Protein AF-S9VCP0-F1 (afdb_monomer_lite)

Secondary structure (DSSP, 8-state):
--------------HHHHHHHHHHHHHHTS-S-EEEEE-HHHHHHHHHH--HHHHHHTTEEEEEETT---PPPEEEEEEEEEE---HHHHHHHHHHHHHT-EEEEEEEESSPPPHHHHHHHHHH-SS--EEEEEE----SEEEETTEEE--S----TTS-------SSS--PPPHHHHHHHHHHHHHH-

pLDDT: mean 81.73, std 15.31, range [33.12, 94.31]

Sequence (189 aa):
MSVQPGGANSRRYNCIEQVWAYLDAAFARLDGLKVLLCDDSTRSILSVAYSQHQLLRHNIVLVDMLSNKDRYPLKHFACVILCRPTPSSLACVYQELAEGNFSSYALFFTNMLEPTLIQSLANADVVNLVAWVEEVYTDSVPVTEWVCVTLLRPTPLGASPTLPLNPITHAQWDASSFERMADSIISTM

Radius of gyration: 19.62 Å; chains: 1; bounding box: 49×68×50 Å

Structure (mmCIF, N/CA/C/O backbone):
data_AF-S9VCP0-F1
#
_entry.id   AF-S9VCP0-F1
#
loop_
_atom_site.group_PDB
_atom_site.id
_atom_site.type_symbol
_atom_site.label_atom_id
_atom_site.label_alt_id
_atom_site.label_comp_id
_atom_site.label_asym_id
_atom_site.label_entity_id
_atom_site.label_seq_id
_atom_site.pdbx_PDB_ins_code
_atom_site.Cartn_x
_atom_site.Cartn_y
_atom_site.Cartn_z
_atom_site.occupancy
_atom_site.B_iso_or_equiv
_atom_site.auth_seq_id
_atom_site.auth_comp_id
_atom_site.auth_asym_id
_atom_site.auth_atom_id
_atom_site.pdbx_PDB_model_num
ATOM 1 N N . MET A 1 1 ? -0.138 -47.626 -29.327 1.00 39.31 1 MET A N 1
ATOM 2 C CA . MET A 1 1 ? 0.741 -46.894 -28.389 1.00 39.31 1 MET A CA 1
ATOM 3 C C . MET A 1 1 ? 1.027 -45.528 -28.990 1.00 39.31 1 MET A C 1
ATOM 5 O O . MET A 1 1 ? 2.009 -45.358 -29.695 1.00 39.31 1 MET A O 1
ATOM 9 N N . SER A 1 2 ? 0.099 -44.590 -28.816 1.00 33.12 2 SER A N 1
ATOM 10 C CA . SER A 1 2 ? 0.246 -43.201 -29.252 1.00 33.12 2 SER A CA 1
ATOM 11 C C . SER A 1 2 ? 0.868 -42.407 -28.109 1.00 33.12 2 SER A C 1
ATOM 13 O O . SER A 1 2 ? 0.254 -42.245 -27.056 1.00 33.12 2 SER A O 1
ATOM 15 N N . VAL A 1 3 ? 2.109 -41.976 -28.312 1.00 41.22 3 VAL A N 1
ATOM 16 C CA . VAL A 1 3 ? 2.872 -41.127 -27.397 1.00 41.22 3 VAL A CA 1
ATOM 17 C C . VAL A 1 3 ? 2.125 -39.801 -27.223 1.00 41.22 3 VAL A C 1
ATOM 19 O O . VAL A 1 3 ? 1.933 -39.070 -28.193 1.00 41.22 3 VAL A O 1
ATOM 22 N N . GLN A 1 4 ? 1.678 -39.505 -26.000 1.00 35.88 4 GLN A N 1
ATOM 23 C CA . GLN A 1 4 ? 1.273 -38.150 -25.628 1.00 35.88 4 GLN A CA 1
ATOM 24 C C . GLN A 1 4 ? 2.525 -37.263 -25.631 1.00 35.88 4 GLN A C 1
ATOM 26 O O . GLN A 1 4 ? 3.512 -37.636 -24.991 1.00 35.88 4 GLN A O 1
ATOM 31 N N . PRO A 1 5 ? 2.528 -36.097 -26.297 1.00 42.28 5 PRO A N 1
ATOM 32 C CA . PRO A 1 5 ? 3.562 -35.119 -26.038 1.00 42.28 5 PRO A CA 1
ATOM 33 C C . PRO A 1 5 ? 3.291 -34.545 -24.646 1.00 42.28 5 PRO A C 1
ATOM 35 O O . PRO A 1 5 ? 2.280 -33.882 -24.417 1.00 42.28 5 PRO A O 1
ATOM 38 N N . GLY A 1 6 ? 4.186 -34.842 -23.704 1.00 42.94 6 GLY A N 1
ATOM 39 C CA . GLY A 1 6 ? 4.257 -34.147 -22.428 1.00 42.94 6 GLY A CA 1
ATOM 40 C C . GLY A 1 6 ? 4.487 -32.663 -22.691 1.00 42.94 6 GLY A C 1
ATOM 41 O O . GLY A 1 6 ? 5.614 -32.233 -22.925 1.00 42.94 6 GLY A O 1
ATOM 42 N N . GLY A 1 7 ? 3.403 -31.891 -22.698 1.00 35.78 7 GLY A N 1
ATOM 43 C CA . GLY A 1 7 ? 3.451 -30.441 -22.707 1.00 35.78 7 GLY A CA 1
ATOM 44 C C . GLY A 1 7 ? 3.965 -29.981 -21.355 1.00 35.78 7 GLY A C 1
ATOM 45 O O . GLY A 1 7 ? 3.203 -29.897 -20.395 1.00 35.78 7 GLY A O 1
ATOM 46 N N . ALA A 1 8 ? 5.265 -29.716 -21.268 1.00 39.41 8 ALA A N 1
ATOM 47 C CA . ALA A 1 8 ? 5.815 -28.907 -20.199 1.00 39.41 8 ALA A CA 1
ATOM 48 C C . ALA A 1 8 ? 5.057 -27.571 -20.210 1.00 39.41 8 ALA A C 1
ATOM 50 O O . ALA A 1 8 ? 5.269 -26.740 -21.093 1.00 39.41 8 ALA A O 1
ATOM 51 N N . ASN A 1 9 ? 4.127 -27.394 -19.268 1.00 41.06 9 ASN A N 1
ATOM 52 C CA . ASN A 1 9 ? 3.493 -26.113 -18.989 1.00 41.06 9 ASN A CA 1
ATOM 53 C C . ASN A 1 9 ? 4.601 -25.173 -18.507 1.00 41.06 9 ASN A C 1
ATOM 55 O O . ASN A 1 9 ? 4.865 -25.058 -17.312 1.00 41.06 9 ASN A O 1
ATOM 59 N N . SER A 1 10 ? 5.286 -24.521 -19.447 1.00 53.50 10 SER A N 1
ATOM 60 C CA . SER A 1 10 ? 6.017 -23.295 -19.170 1.00 53.50 10 SER A CA 1
ATOM 61 C C . SER A 1 10 ? 4.947 -22.28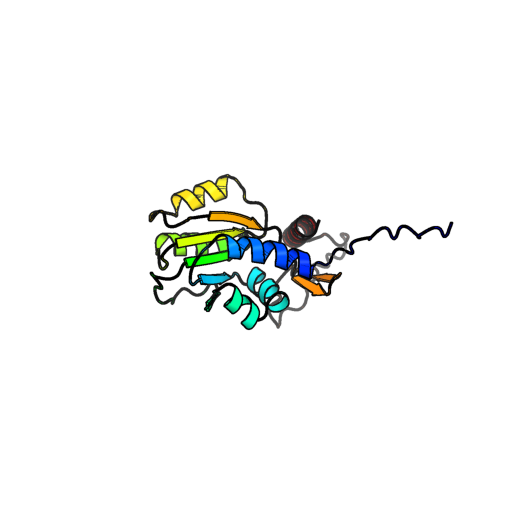4 -18.778 1.00 53.50 10 SER A C 1
ATOM 63 O O . SER A 1 10 ? 4.330 -21.643 -19.628 1.00 53.50 10 SER A O 1
ATOM 65 N N . ARG A 1 11 ? 4.611 -22.277 -17.486 1.00 60.88 11 ARG A N 1
ATOM 66 C CA . ARG A 1 11 ? 3.666 -21.351 -16.876 1.00 60.88 11 ARG A CA 1
ATOM 67 C C . ARG A 1 11 ? 4.294 -19.977 -17.078 1.00 60.88 11 ARG A C 1
ATOM 69 O O . ARG A 1 11 ? 5.236 -19.626 -16.377 1.00 60.88 11 ARG A O 1
ATOM 76 N N . ARG A 1 12 ? 3.891 -19.284 -18.145 1.00 61.16 12 ARG A N 1
ATOM 77 C CA . ARG A 1 12 ? 4.397 -17.946 -18.443 1.00 61.16 12 ARG A CA 1
ATOM 78 C C . ARG A 1 12 ? 4.095 -17.087 -17.223 1.00 61.16 12 ARG A C 1
ATOM 80 O O . ARG A 1 12 ? 2.959 -17.082 -16.758 1.00 61.16 12 ARG A O 1
ATOM 87 N N . TYR A 1 13 ? 5.117 -16.433 -16.687 1.00 68.94 13 TYR A N 1
ATOM 88 C CA . TYR A 1 13 ? 4.944 -15.519 -15.570 1.00 68.94 13 TYR A CA 1
ATOM 89 C C . TYR A 1 13 ? 4.129 -14.330 -16.063 1.00 68.94 13 TYR A C 1
ATOM 91 O O . TYR A 1 13 ? 4.576 -13.602 -16.947 1.00 68.94 13 TYR A O 1
ATOM 99 N N . ASN A 1 14 ? 2.911 -14.200 -15.544 1.00 85.75 14 ASN A N 1
ATOM 100 C CA . ASN A 1 14 ? 2.058 -13.058 -15.800 1.00 85.75 14 ASN A CA 1
ATOM 101 C C . ASN A 1 14 ? 2.240 -12.067 -14.646 1.00 85.75 14 ASN A C 1
ATOM 103 O O . ASN A 1 14 ? 1.825 -12.340 -13.519 1.00 85.75 14 ASN A O 1
ATOM 107 N N . CYS A 1 15 ? 2.868 -10.925 -14.927 1.00 85.31 15 CYS A N 1
ATOM 108 C CA . CYS A 1 15 ? 3.145 -9.897 -13.924 1.00 85.31 15 CYS A CA 1
ATOM 109 C C . CYS A 1 15 ? 1.856 -9.371 -13.272 1.00 85.31 15 CYS A C 1
ATOM 111 O O . CYS A 1 15 ? 1.846 -9.058 -12.084 1.00 85.31 15 CYS A O 1
ATOM 113 N N . ILE A 1 16 ? 0.755 -9.303 -14.030 1.00 87.94 16 ILE A N 1
ATOM 114 C CA . ILE A 1 16 ? -0.544 -8.847 -13.517 1.00 87.94 16 ILE A CA 1
ATOM 115 C C . ILE A 1 16 ? -1.105 -9.873 -12.530 1.00 87.94 16 ILE A C 1
ATOM 117 O O . ILE A 1 16 ? -1.525 -9.502 -11.438 1.00 87.94 16 ILE A O 1
ATOM 121 N N . GLU A 1 17 ? -1.064 -11.163 -12.877 1.00 88.88 17 GLU A N 1
ATOM 122 C CA . GLU A 1 17 ? -1.530 -12.230 -11.981 1.00 88.88 17 GLU A CA 1
ATOM 123 C C . GLU A 1 17 ? -0.691 -12.318 -10.704 1.00 88.88 17 GLU A C 1
ATOM 125 O O . GLU A 1 17 ? -1.240 -12.575 -9.637 1.00 88.88 17 GLU A O 1
ATOM 130 N N . GLN A 1 18 ? 0.621 -12.080 -10.791 1.00 87.69 18 GLN A N 1
ATOM 131 C CA . GLN A 1 18 ? 1.498 -12.029 -9.622 1.00 87.69 18 GLN A CA 1
ATOM 132 C C . GLN A 1 18 ? 1.092 -10.892 -8.679 1.00 87.69 18 GLN A C 1
ATOM 134 O O . GLN A 1 18 ? 0.882 -11.127 -7.490 1.00 87.69 18 GLN A O 1
ATOM 139 N N . VAL A 1 19 ? 0.910 -9.677 -9.208 1.00 89.50 19 VAL A N 1
ATOM 140 C CA . VAL A 1 19 ? 0.455 -8.522 -8.417 1.00 89.50 19 VAL A CA 1
ATOM 141 C C . VAL A 1 19 ? -0.931 -8.772 -7.816 1.00 89.50 19 VAL A C 1
ATOM 143 O O . VAL A 1 19 ? -1.146 -8.460 -6.646 1.00 89.50 19 VAL A O 1
ATOM 146 N N . TRP A 1 20 ? -1.852 -9.383 -8.568 1.00 90.81 20 TRP A N 1
ATOM 147 C CA . TRP A 1 20 ? -3.158 -9.783 -8.042 1.00 90.81 20 TRP A CA 1
ATOM 148 C C . TRP A 1 20 ? -3.045 -10.801 -6.919 1.00 90.81 20 TRP A C 1
ATOM 150 O O . TRP A 1 20 ? -3.663 -10.612 -5.883 1.00 90.81 20 TRP A O 1
ATOM 160 N N . ALA A 1 21 ? -2.225 -11.841 -7.064 1.00 90.06 21 ALA A N 1
ATOM 161 C CA . ALA A 1 21 ? -2.059 -12.847 -6.019 1.00 90.06 21 ALA A CA 1
ATOM 162 C C . ALA A 1 21 ? -1.541 -12.232 -4.709 1.00 90.06 21 ALA A C 1
ATOM 164 O O . ALA A 1 21 ? -2.034 -12.566 -3.632 1.00 90.06 21 ALA A O 1
ATOM 165 N N . TYR A 1 22 ? -0.588 -11.303 -4.805 1.00 90.50 22 TYR A N 1
ATOM 166 C CA . TYR A 1 22 ? -0.058 -10.571 -3.658 1.00 90.50 22 TYR A CA 1
ATOM 167 C C . TYR A 1 22 ? -1.102 -9.663 -2.999 1.00 90.50 22 TYR A C 1
ATOM 169 O O . TYR A 1 22 ? -1.278 -9.706 -1.781 1.00 90.50 22 TYR A O 1
ATOM 177 N N . LEU A 1 23 ? -1.815 -8.859 -3.790 1.00 90.81 23 LEU A N 1
ATOM 178 C CA . LEU A 1 23 ? -2.810 -7.923 -3.267 1.00 90.81 23 LEU A CA 1
ATOM 179 C C . LEU A 1 23 ? -4.072 -8.635 -2.767 1.00 90.81 23 LEU A C 1
ATOM 181 O O . LEU A 1 23 ? -4.589 -8.272 -1.715 1.00 90.81 23 LEU A O 1
ATOM 185 N N . ASP A 1 24 ? -4.524 -9.694 -3.434 1.00 91.31 24 ASP A N 1
ATOM 186 C CA . ASP A 1 24 ? -5.638 -10.525 -2.975 1.00 91.31 24 ASP A CA 1
ATOM 187 C C . ASP A 1 24 ? -5.301 -11.209 -1.648 1.00 91.31 24 ASP A C 1
ATOM 189 O O . ASP A 1 24 ? -6.137 -11.226 -0.742 1.00 91.31 24 ASP A O 1
ATOM 193 N N . ALA A 1 25 ? -4.073 -11.724 -1.497 1.00 90.00 25 ALA A N 1
ATOM 194 C CA . ALA A 1 25 ? -3.606 -12.290 -0.235 1.00 90.00 25 ALA A CA 1
ATOM 195 C C . ALA A 1 25 ? -3.582 -11.233 0.878 1.00 90.00 25 ALA A C 1
ATOM 197 O O . ALA A 1 25 ? -4.083 -11.498 1.971 1.00 90.00 25 ALA A O 1
ATOM 198 N N . ALA A 1 26 ? -3.084 -10.027 0.587 1.00 89.31 26 ALA A N 1
ATOM 199 C CA . ALA A 1 26 ? -3.079 -8.904 1.522 1.00 89.31 26 ALA A CA 1
ATOM 200 C C . ALA A 1 26 ? -4.504 -8.492 1.930 1.00 89.31 26 ALA A C 1
ATOM 202 O O . ALA A 1 26 ? -4.818 -8.364 3.116 1.00 89.31 26 ALA A O 1
ATOM 203 N N . PHE A 1 27 ? -5.417 -8.351 0.967 1.00 89.75 27 PHE A N 1
ATOM 204 C CA . PHE A 1 27 ? -6.803 -7.987 1.242 1.00 89.75 27 PHE A CA 1
ATOM 205 C C . PHE A 1 27 ? -7.555 -9.089 1.985 1.00 89.75 27 PHE A C 1
ATOM 207 O O . PHE A 1 27 ? -8.420 -8.765 2.796 1.00 89.75 27 PHE A O 1
ATOM 214 N N . ALA A 1 28 ? -7.233 -10.365 1.775 1.00 88.56 28 ALA A N 1
ATOM 215 C CA . ALA A 1 28 ? -7.851 -11.480 2.489 1.00 88.56 28 ALA A CA 1
ATOM 216 C C . ALA A 1 28 ? -7.467 -11.556 3.980 1.00 88.56 28 ALA A C 1
ATOM 218 O O . ALA A 1 28 ? -8.161 -12.229 4.736 1.00 88.56 28 ALA A O 1
ATOM 219 N N . ARG A 1 29 ? -6.404 -10.868 4.430 1.00 85.62 29 ARG A N 1
ATOM 220 C CA . ARG A 1 29 ? -5.979 -10.857 5.849 1.00 85.62 29 ARG A CA 1
ATOM 221 C C . ARG A 1 29 ? -6.973 -10.184 6.791 1.00 85.62 29 ARG A C 1
ATOM 223 O O . ARG A 1 29 ? -6.961 -10.449 7.990 1.00 85.62 29 ARG A O 1
ATOM 230 N N . LEU A 1 30 ? -7.771 -9.261 6.265 1.00 83.50 30 LEU A N 1
ATOM 231 C CA . LEU A 1 30 ? -8.731 -8.489 7.040 1.00 83.50 30 LEU A CA 1
ATOM 232 C C . LEU A 1 30 ? -10.151 -8.908 6.685 1.00 83.50 30 LEU A C 1
ATOM 234 O O . LEU A 1 30 ? -10.467 -9.133 5.518 1.00 83.50 30 LEU A O 1
ATOM 238 N N . ASP A 1 31 ? -11.028 -8.899 7.676 1.00 83.81 31 ASP A N 1
ATOM 239 C CA . ASP A 1 31 ? -12.457 -9.125 7.491 1.00 83.81 31 ASP A CA 1
ATOM 240 C C . ASP A 1 31 ? -13.236 -7.811 7.628 1.00 83.81 31 ASP A C 1
ATOM 242 O O . ASP A 1 31 ? -12.798 -6.866 8.284 1.00 83.81 31 ASP A O 1
ATOM 246 N N . GLY A 1 32 ? -14.410 -7.748 7.000 1.00 87.19 32 GLY A N 1
ATOM 247 C CA . GLY A 1 32 ? -15.295 -6.582 7.057 1.00 87.19 32 GLY A CA 1
ATOM 248 C C . GLY A 1 32 ? -15.022 -5.516 5.992 1.00 87.19 32 GLY A C 1
ATOM 249 O O . GLY A 1 32 ? -14.341 -5.761 4.994 1.00 87.19 32 GLY A O 1
ATOM 250 N N . LEU A 1 33 ? -15.629 -4.341 6.190 1.00 91.88 33 LEU A N 1
ATOM 251 C CA . LEU A 1 33 ? -15.513 -3.205 5.275 1.00 91.88 33 LEU A CA 1
ATOM 252 C C . LEU A 1 33 ? -14.181 -2.489 5.479 1.00 91.88 33 LEU A C 1
ATOM 254 O O . LEU A 1 33 ? -13.811 -2.144 6.605 1.00 91.88 33 LEU A O 1
ATOM 258 N N . LYS A 1 34 ? -13.493 -2.239 4.368 1.00 93.56 34 LYS A N 1
ATOM 259 C CA . LYS A 1 34 ? -12.130 -1.723 4.355 1.00 93.56 34 LYS A CA 1
ATOM 260 C C . LYS A 1 34 ? -12.042 -0.394 3.631 1.00 93.56 34 LYS A C 1
ATOM 262 O O . LYS A 1 34 ? -12.731 -0.152 2.636 1.00 93.56 34 LYS A O 1
ATOM 267 N N . VAL A 1 35 ? -11.138 0.437 4.118 1.00 92.62 35 VAL A N 1
ATOM 268 C CA . VAL A 1 35 ? -10.658 1.641 3.447 1.00 92.62 35 VAL A CA 1
ATOM 269 C C . VAL A 1 35 ? -9.210 1.398 3.066 1.00 92.62 35 VAL A C 1
ATOM 271 O O . VAL A 1 35 ? -8.428 0.924 3.884 1.00 92.62 35 VAL A O 1
ATOM 274 N N . LEU A 1 36 ? -8.863 1.689 1.820 1.00 93.19 36 LEU A N 1
ATOM 275 C CA . LEU A 1 36 ? -7.514 1.540 1.304 1.00 93.19 36 LEU A CA 1
ATOM 276 C C . LEU A 1 36 ? -6.841 2.909 1.224 1.00 93.19 36 LEU A C 1
ATOM 278 O O . LEU A 1 36 ? -7.328 3.806 0.538 1.00 93.19 36 LEU A O 1
ATOM 282 N N . LEU A 1 37 ? -5.715 3.055 1.909 1.00 92.69 37 LEU A N 1
ATOM 283 C CA . LEU A 1 37 ? -4.856 4.226 1.842 1.00 92.69 37 LEU A CA 1
ATOM 284 C C . LEU A 1 37 ? -3.638 3.907 0.988 1.00 92.69 37 LEU A C 1
ATOM 286 O O . LEU A 1 37 ? -2.881 2.983 1.287 1.00 92.69 37 LEU A O 1
ATOM 290 N N . CYS A 1 38 ? -3.451 4.698 -0.061 1.00 92.44 38 CYS A N 1
ATOM 291 C CA . CYS A 1 38 ? -2.353 4.544 -1.000 1.00 92.44 38 CYS A CA 1
ATOM 292 C C . CYS A 1 38 ? -1.420 5.756 -0.971 1.00 92.44 38 CYS A C 1
ATOM 294 O O . CYS A 1 38 ? -1.829 6.892 -0.733 1.00 92.44 38 CYS A O 1
ATOM 296 N N . ASP A 1 39 ? -0.159 5.502 -1.282 1.00 91.19 39 ASP A N 1
ATOM 297 C CA . ASP A 1 39 ? 0.826 6.509 -1.658 1.00 91.19 39 ASP A CA 1
ATOM 298 C C . ASP A 1 39 ? 0.704 6.837 -3.161 1.00 91.19 39 ASP A C 1
ATOM 300 O O . ASP A 1 39 ? 0.040 6.116 -3.910 1.00 91.19 39 ASP A O 1
ATOM 304 N N . ASP A 1 40 ? 1.361 7.893 -3.642 1.00 87.44 40 ASP A N 1
ATOM 305 C CA . ASP A 1 40 ? 1.335 8.259 -5.070 1.00 87.44 40 ASP A CA 1
ATOM 306 C C . ASP A 1 40 ? 1.858 7.127 -5.972 1.00 87.44 40 ASP A C 1
ATOM 308 O O . ASP A 1 40 ? 1.330 6.851 -7.059 1.00 87.44 40 ASP A O 1
ATOM 312 N N . SER A 1 41 ? 2.888 6.431 -5.490 1.00 85.56 41 SER A N 1
ATOM 313 C CA . SER A 1 41 ? 3.489 5.292 -6.179 1.00 85.56 41 SER A CA 1
ATOM 314 C C . SER A 1 41 ? 2.541 4.090 -6.240 1.00 85.56 41 SER A C 1
ATOM 316 O O . SER A 1 41 ? 2.258 3.568 -7.321 1.00 85.56 41 SER A O 1
ATOM 318 N N . THR A 1 42 ? 1.983 3.694 -5.096 1.00 89.69 42 THR A N 1
ATOM 319 C CA . THR A 1 42 ? 1.102 2.524 -4.982 1.00 89.69 42 THR A CA 1
ATOM 320 C C . THR A 1 42 ? -0.262 2.762 -5.615 1.00 89.69 42 THR A C 1
ATOM 322 O O . THR A 1 42 ? -0.838 1.845 -6.199 1.00 89.69 42 THR A O 1
ATOM 325 N N . ARG A 1 43 ? -0.747 4.009 -5.627 1.00 90.81 43 ARG A N 1
ATOM 326 C CA . ARG A 1 43 ? -1.942 4.408 -6.377 1.00 90.81 43 ARG A CA 1
ATOM 327 C C . ARG A 1 43 ? -1.779 4.150 -7.871 1.00 90.81 43 ARG A C 1
ATOM 329 O O . ARG A 1 43 ? -2.718 3.671 -8.502 1.00 90.81 43 ARG A O 1
ATOM 336 N N . SER A 1 44 ? -0.611 4.461 -8.431 1.00 89.25 44 SER A N 1
ATOM 337 C CA . SER A 1 44 ? -0.338 4.236 -9.854 1.00 89.25 44 SER A CA 1
ATOM 338 C C . SER A 1 44 ? -0.404 2.744 -10.189 1.00 89.25 44 SER A C 1
ATOM 340 O O . SER A 1 44 ? -1.083 2.360 -11.137 1.00 89.25 44 SER A O 1
ATOM 342 N N . ILE A 1 45 ? 0.204 1.896 -9.355 1.00 89.88 45 ILE A N 1
ATOM 343 C CA . ILE A 1 45 ? 0.156 0.431 -9.495 1.00 89.88 45 ILE A CA 1
ATOM 344 C C . ILE A 1 45 ? -1.289 -0.071 -9.414 1.00 89.88 45 ILE A C 1
ATOM 346 O O . ILE A 1 45 ? -1.765 -0.771 -10.308 1.00 89.88 45 ILE A O 1
ATOM 350 N N . LEU A 1 46 ? -2.015 0.351 -8.379 1.00 90.75 46 LEU A N 1
ATOM 351 C CA . LEU A 1 46 ? -3.389 -0.067 -8.136 1.00 90.75 46 LEU A CA 1
ATOM 352 C C . LEU A 1 46 ? -4.340 0.357 -9.256 1.00 90.75 46 LEU A C 1
ATOM 354 O O . LEU A 1 46 ? -5.222 -0.411 -9.622 1.00 90.75 46 LEU A O 1
ATOM 358 N N . SER A 1 47 ? -4.135 1.544 -9.831 1.00 90.00 47 SER A N 1
ATOM 359 C CA . SER A 1 47 ? -4.960 2.054 -10.930 1.00 90.00 47 SER A CA 1
ATOM 360 C C . SER A 1 47 ? -4.880 1.211 -12.205 1.00 90.00 47 SER A C 1
ATOM 362 O O . SER A 1 47 ? -5.848 1.166 -12.960 1.00 90.00 47 SER A O 1
ATOM 364 N N . VAL A 1 48 ? -3.745 0.543 -12.441 1.00 90.38 48 VAL A N 1
ATOM 365 C CA . VAL A 1 48 ? -3.553 -0.327 -13.609 1.00 90.38 48 VAL A CA 1
ATOM 366 C C . VAL A 1 48 ? -3.949 -1.767 -13.289 1.00 90.38 48 VAL A C 1
ATOM 368 O O . VAL A 1 48 ? -4.560 -2.435 -14.119 1.00 90.38 48 VAL A O 1
ATOM 371 N N . ALA A 1 49 ? -3.639 -2.238 -12.080 1.00 89.00 49 ALA A N 1
ATOM 372 C CA . ALA A 1 49 ? -3.915 -3.608 -11.672 1.00 89.00 49 ALA A CA 1
ATOM 373 C C . ALA A 1 49 ? -5.404 -3.859 -11.374 1.00 89.00 49 ALA A C 1
ATOM 375 O O . ALA A 1 49 ? -5.931 -4.890 -11.781 1.00 89.00 49 ALA A O 1
ATOM 376 N N . TYR A 1 50 ? -6.102 -2.952 -10.682 1.00 90.75 50 TYR A N 1
ATOM 377 C CA . TYR A 1 50 ? -7.470 -3.186 -10.208 1.00 90.75 50 TYR A CA 1
ATOM 378 C C . TYR A 1 50 ? -8.477 -2.178 -10.756 1.00 90.75 50 TYR A C 1
ATOM 380 O O . TYR A 1 50 ? -8.277 -0.966 -10.752 1.00 90.75 50 TYR A O 1
ATOM 388 N N . SER A 1 51 ? -9.645 -2.695 -11.127 1.00 91.50 51 SER A N 1
ATOM 389 C CA . SER A 1 51 ? -10.847 -1.885 -11.316 1.00 91.50 51 SER A CA 1
ATOM 390 C C . SER A 1 51 ? -11.549 -1.605 -9.984 1.00 91.50 51 SER A C 1
ATOM 392 O O . SER A 1 51 ? -11.503 -2.411 -9.051 1.00 91.50 51 SER A O 1
ATOM 394 N N . GLN A 1 52 ? -12.310 -0.508 -9.926 1.00 89.62 52 GLN A N 1
ATOM 395 C CA . GLN A 1 52 ? -13.129 -0.176 -8.753 1.00 89.62 52 GLN A CA 1
ATOM 396 C C . GLN A 1 52 ? -14.094 -1.313 -8.375 1.00 89.62 52 GLN A C 1
ATOM 398 O O . GLN A 1 52 ? -14.318 -1.580 -7.197 1.00 89.62 52 GLN A O 1
ATOM 403 N N . HIS A 1 53 ? -14.648 -2.017 -9.368 1.00 91.56 53 HIS A N 1
ATOM 404 C CA . HIS A 1 53 ? -15.547 -3.149 -9.127 1.00 91.56 53 HIS A CA 1
ATOM 405 C C . HIS A 1 53 ? -14.835 -4.333 -8.467 1.00 91.56 53 HIS A C 1
ATOM 407 O O . HIS A 1 53 ? -15.408 -4.983 -7.597 1.00 91.56 53 HIS A O 1
ATOM 413 N N . GLN A 1 54 ? -13.586 -4.615 -8.852 1.00 90.69 54 GLN A N 1
ATOM 414 C CA . GLN A 1 54 ? -12.799 -5.665 -8.202 1.00 90.69 54 GLN A CA 1
ATOM 415 C C . GLN A 1 54 ? -12.495 -5.303 -6.746 1.00 90.69 54 GLN A C 1
ATOM 417 O O . GLN A 1 54 ? -12.708 -6.137 -5.876 1.00 90.69 54 GLN A O 1
ATOM 422 N N . LEU A 1 55 ? -12.108 -4.060 -6.450 1.00 91.81 55 LEU A N 1
ATOM 423 C CA . LEU A 1 55 ? -11.858 -3.619 -5.069 1.00 91.81 55 LEU A CA 1
ATOM 424 C C . LEU A 1 55 ? -13.098 -3.766 -4.177 1.00 91.81 55 LEU A C 1
ATOM 426 O O . LEU A 1 55 ? -13.009 -4.284 -3.063 1.00 91.81 55 LEU A O 1
ATOM 430 N N . LEU A 1 56 ? -14.276 -3.412 -4.700 1.00 91.69 56 LEU A N 1
ATOM 431 C CA . LEU A 1 56 ? -15.542 -3.586 -3.984 1.00 91.69 56 LEU A CA 1
ATOM 432 C C . LEU A 1 56 ? -15.843 -5.059 -3.663 1.00 91.69 56 LEU A C 1
ATOM 434 O O . LEU A 1 56 ? -16.406 -5.340 -2.607 1.00 91.69 56 LEU A O 1
ATOM 438 N N . ARG A 1 57 ? -15.428 -6.013 -4.512 1.00 91.06 57 ARG A N 1
ATOM 439 C CA . ARG A 1 57 ? -15.555 -7.456 -4.220 1.00 91.06 57 ARG A CA 1
ATOM 440 C C . ARG A 1 57 ? -14.699 -7.901 -3.033 1.00 91.06 57 ARG A C 1
ATOM 442 O O . ARG A 1 57 ? -15.090 -8.835 -2.343 1.00 91.06 57 ARG A O 1
ATOM 449 N N . HIS A 1 58 ? -13.587 -7.218 -2.764 1.00 89.38 58 HIS A N 1
ATOM 450 C CA . HIS A 1 58 ? -12.751 -7.443 -1.577 1.00 89.38 58 HIS A CA 1
ATOM 451 C C . HIS A 1 58 ? -13.211 -6.634 -0.350 1.00 89.38 58 HIS A C 1
ATOM 453 O O . HIS A 1 58 ? -12.490 -6.564 0.651 1.00 89.38 58 HIS A O 1
ATOM 459 N N . ASN A 1 59 ? -14.420 -6.054 -0.407 1.00 91.88 59 ASN A N 1
ATOM 460 C CA . ASN A 1 59 ? -15.012 -5.174 0.604 1.00 91.88 59 ASN A CA 1
ATOM 461 C C . ASN A 1 59 ? -14.255 -3.851 0.808 1.00 91.88 59 ASN A C 1
ATOM 463 O O . ASN A 1 59 ? -14.375 -3.230 1.864 1.00 91.88 59 ASN A O 1
ATOM 467 N N . ILE A 1 60 ? -13.491 -3.400 -0.191 1.00 92.94 60 ILE A N 1
ATOM 468 C CA . ILE A 1 60 ? -12.813 -2.100 -0.163 1.00 92.94 60 ILE A CA 1
ATOM 469 C C . ILE A 1 60 ? -13.767 -1.054 -0.733 1.00 92.94 60 ILE A C 1
ATOM 471 O O . ILE A 1 60 ? -14.051 -1.042 -1.931 1.00 92.94 60 ILE A O 1
ATOM 475 N N . VAL A 1 61 ? -14.286 -0.189 0.135 1.00 90.19 61 VAL A N 1
ATOM 476 C CA . VAL A 1 61 ? -15.324 0.792 -0.226 1.00 90.19 61 VAL A CA 1
ATOM 477 C C . VAL A 1 61 ? -14.714 2.099 -0.717 1.00 90.19 61 VAL A C 1
ATOM 479 O O . VAL A 1 61 ? -15.236 2.722 -1.641 1.00 90.19 61 VAL A O 1
ATOM 482 N N . LEU A 1 62 ? -13.605 2.510 -0.104 1.00 90.38 62 LEU A N 1
ATOM 483 C CA . LEU A 1 62 ? -12.965 3.795 -0.347 1.00 90.38 62 LEU A CA 1
ATOM 484 C C . LEU A 1 62 ? -11.474 3.595 -0.602 1.00 90.38 62 LEU A C 1
ATOM 486 O O . LEU A 1 62 ? -10.820 2.843 0.118 1.00 90.38 62 LEU A O 1
ATOM 490 N N . VAL A 1 63 ? -10.957 4.297 -1.609 1.00 90.94 63 VAL A N 1
ATOM 491 C CA . VAL A 1 63 ? -9.523 4.429 -1.878 1.00 90.94 63 VAL A CA 1
ATOM 492 C C . VAL A 1 63 ? -9.162 5.898 -1.708 1.00 90.94 63 VAL A C 1
ATOM 494 O O . VAL A 1 63 ? -9.705 6.741 -2.423 1.00 90.94 63 VAL A O 1
ATOM 497 N N . ASP A 1 64 ? -8.256 6.203 -0.785 1.00 90.69 64 ASP A N 1
ATOM 498 C CA . ASP A 1 64 ? -7.796 7.566 -0.512 1.00 90.69 64 ASP A CA 1
ATOM 499 C C . ASP A 1 64 ? -6.261 7.645 -0.513 1.00 90.69 64 ASP A C 1
ATOM 501 O O . ASP A 1 64 ? -5.556 6.634 -0.525 1.00 90.69 64 ASP A O 1
ATOM 505 N N . MET A 1 65 ? -5.737 8.865 -0.564 1.00 89.44 65 MET A N 1
ATOM 506 C CA . MET A 1 65 ? -4.310 9.148 -0.530 1.00 89.44 65 MET A CA 1
ATOM 507 C C . MET A 1 65 ? -3.825 9.368 0.897 1.00 89.44 65 MET A C 1
ATOM 509 O O . MET A 1 65 ? -4.422 10.125 1.661 1.00 89.44 65 MET A O 1
ATOM 513 N N . LEU A 1 66 ? -2.655 8.813 1.208 1.00 87.50 66 LEU A N 1
ATOM 514 C CA . LEU A 1 66 ? -1.995 8.993 2.499 1.00 87.50 66 LEU A CA 1
ATOM 515 C C . LEU A 1 66 ? -1.611 10.465 2.771 1.00 87.50 66 LEU A C 1
ATOM 517 O O . LEU A 1 66 ? -1.531 10.887 3.921 1.00 87.50 66 LEU A O 1
ATOM 521 N N . SER A 1 67 ? -1.422 11.264 1.715 1.00 83.62 67 SER A N 1
ATOM 522 C CA . SER A 1 67 ? -1.125 12.702 1.805 1.00 83.62 67 SER A CA 1
ATOM 523 C C . SER A 1 67 ? -2.317 13.545 2.287 1.00 83.62 67 SER A C 1
ATOM 525 O O . SER A 1 67 ? -2.118 14.613 2.869 1.00 83.62 67 SER A O 1
ATOM 527 N N . ASN A 1 68 ? -3.551 13.077 2.076 1.00 82.94 68 ASN A N 1
ATOM 528 C CA . ASN A 1 68 ? -4.751 13.815 2.455 1.00 82.94 68 ASN A CA 1
ATOM 529 C C . ASN A 1 68 ? -4.946 13.768 3.978 1.00 82.94 68 ASN A C 1
ATOM 531 O O . ASN A 1 68 ? -5.135 12.682 4.519 1.00 82.94 68 ASN A O 1
ATOM 535 N N . LYS A 1 69 ? -4.896 14.919 4.658 1.00 71.56 69 LYS A N 1
ATOM 536 C CA . LYS A 1 69 ? -5.020 15.020 6.127 1.00 71.56 69 LYS A CA 1
ATOM 537 C C . LYS A 1 69 ? -6.441 15.329 6.603 1.00 71.56 69 LYS A C 1
ATOM 539 O O . LYS A 1 69 ? -6.770 15.049 7.748 1.00 71.56 69 LYS A O 1
ATOM 544 N N . ASP A 1 70 ? -7.296 15.860 5.732 1.00 71.31 70 ASP A N 1
ATOM 545 C CA . ASP A 1 70 ? -8.660 16.265 6.087 1.00 71.31 70 ASP A CA 1
ATOM 546 C C . ASP A 1 70 ? -9.630 15.087 5.935 1.00 71.31 70 ASP A C 1
ATOM 548 O O . ASP A 1 70 ? -10.565 15.115 5.129 1.00 71.31 70 ASP A O 1
ATOM 552 N N . ARG A 1 71 ? -9.383 14.000 6.676 1.00 71.56 71 ARG A N 1
ATOM 553 C CA . ARG A 1 71 ? -10.217 12.794 6.602 1.00 71.56 71 ARG A CA 1
ATOM 554 C C . ARG A 1 71 ? -11.263 12.762 7.701 1.00 71.56 71 ARG A C 1
ATOM 556 O O . ARG A 1 71 ? -11.039 13.165 8.839 1.00 71.56 71 ARG A O 1
ATOM 563 N N . TYR A 1 72 ? -12.430 12.236 7.347 1.00 75.94 72 TYR A N 1
ATOM 564 C CA . TYR A 1 72 ? -13.471 11.956 8.323 1.00 75.94 72 TYR A CA 1
ATOM 565 C C . TYR A 1 72 ? -13.123 10.668 9.089 1.00 75.94 72 TYR A C 1
ATOM 567 O O . TYR A 1 72 ? -12.789 9.671 8.444 1.00 75.94 72 TYR A O 1
ATOM 575 N N . PRO A 1 73 ? -13.216 10.641 10.431 1.00 77.12 73 PRO A N 1
ATOM 576 C CA . PRO A 1 73 ? -12.897 9.450 11.210 1.00 77.12 73 PRO A CA 1
ATOM 577 C C . PRO A 1 73 ? -13.917 8.337 10.943 1.00 77.12 73 PRO A C 1
ATOM 579 O O . PRO A 1 73 ? -15.111 8.469 11.222 1.00 77.12 73 PRO A O 1
ATOM 582 N N . LEU A 1 74 ? -13.437 7.209 10.428 1.00 83.62 74 LEU A N 1
ATOM 583 C CA . LEU A 1 74 ? -14.238 6.052 10.032 1.00 83.62 74 LEU A CA 1
ATOM 584 C C . LEU A 1 74 ? -13.993 4.881 10.995 1.00 83.62 74 LEU A C 1
ATOM 586 O O . LEU A 1 74 ? -13.509 3.819 10.614 1.00 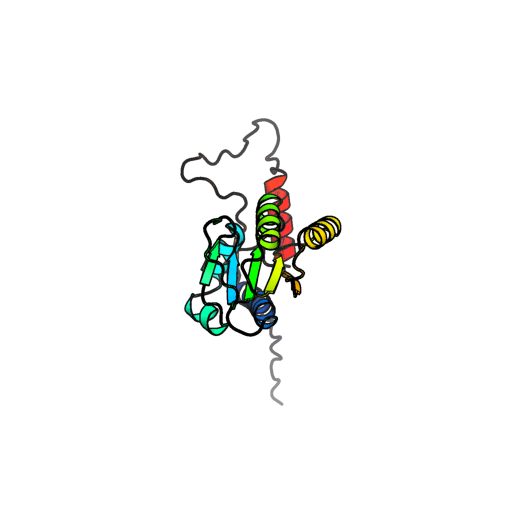83.62 74 LEU A O 1
ATOM 590 N N . LYS A 1 75 ? -14.393 5.059 12.259 1.00 82.31 75 LYS A N 1
ATOM 591 C CA . LYS A 1 75 ? -14.117 4.129 13.377 1.00 82.31 75 LYS A CA 1
ATOM 592 C C . LYS A 1 75 ? -14.709 2.719 13.260 1.00 82.31 75 LYS A C 1
ATOM 594 O O . LYS A 1 75 ? -14.427 1.885 14.109 1.00 82.31 75 LYS A O 1
ATOM 599 N N . HIS A 1 76 ? -15.558 2.454 12.271 1.00 85.38 76 HIS A N 1
ATOM 600 C CA . HIS A 1 76 ? -16.129 1.123 12.018 1.00 85.38 76 HIS A CA 1
ATOM 601 C C . HIS A 1 76 ? -15.461 0.392 10.850 1.00 85.38 76 HIS A C 1
ATOM 603 O O . HIS A 1 76 ? -15.805 -0.756 10.580 1.00 85.38 76 HIS A O 1
ATOM 609 N N . PHE A 1 77 ? -14.550 1.059 10.143 1.00 90.25 77 PHE A N 1
ATOM 610 C CA . PHE A 1 77 ? -13.866 0.504 8.987 1.00 90.25 77 PHE A CA 1
ATOM 611 C C . PHE A 1 77 ? -12.445 0.098 9.360 1.00 90.25 77 PHE A C 1
ATOM 613 O O . PHE A 1 77 ? -11.735 0.839 10.048 1.00 90.25 77 PHE A O 1
ATOM 620 N N . ALA A 1 78 ? -12.028 -1.054 8.840 1.00 91.75 78 ALA A N 1
ATOM 621 C CA . ALA A 1 78 ? -10.635 -1.464 8.867 1.00 91.75 78 ALA A CA 1
ATOM 622 C C . ALA A 1 78 ? -9.856 -0.674 7.809 1.00 91.75 78 ALA A C 1
ATOM 624 O O . ALA A 1 78 ? -10.335 -0.462 6.694 1.00 91.75 78 ALA A O 1
ATOM 625 N N . CYS A 1 79 ? -8.648 -0.247 8.139 1.00 92.00 79 CYS A N 1
ATOM 626 C CA . CYS A 1 79 ? -7.785 0.480 7.228 1.00 92.00 79 CYS A CA 1
ATOM 627 C C . CYS A 1 79 ? -6.675 -0.427 6.704 1.00 92.00 79 CYS A C 1
ATOM 629 O O . CYS A 1 79 ? -5.946 -1.052 7.470 1.00 92.00 79 CYS A O 1
ATOM 631 N N . VAL A 1 80 ? -6.524 -0.465 5.386 1.00 93.94 80 VAL A N 1
ATOM 632 C CA . VAL A 1 80 ? -5.411 -1.100 4.687 1.00 93.94 80 VAL A CA 1
ATOM 633 C C . VAL A 1 80 ? -4.500 0.013 4.197 1.00 93.94 80 VAL A C 1
ATOM 635 O O . VAL A 1 80 ? -4.936 0.842 3.408 1.00 93.94 80 VAL A O 1
ATOM 638 N N . ILE A 1 81 ? -3.252 0.055 4.644 1.00 93.69 81 ILE A N 1
ATOM 639 C CA . ILE A 1 81 ? -2.263 1.018 4.154 1.00 93.69 81 ILE A CA 1
ATOM 640 C C . ILE A 1 81 ? -1.325 0.275 3.217 1.00 93.69 81 ILE A C 1
ATOM 642 O O . ILE A 1 81 ? -0.608 -0.617 3.657 1.00 93.69 81 ILE A O 1
ATOM 646 N N . LEU A 1 82 ? -1.317 0.654 1.941 1.00 93.44 82 LEU A N 1
ATOM 647 C CA . LEU A 1 82 ? -0.369 0.155 0.952 1.00 93.44 82 LEU A CA 1
ATOM 648 C C . LEU A 1 82 ? 0.589 1.284 0.580 1.00 93.44 82 LEU A C 1
ATOM 650 O O . LEU A 1 82 ? 0.220 2.214 -0.144 1.00 93.44 82 LEU A O 1
ATOM 654 N N . CYS A 1 83 ? 1.829 1.211 1.055 1.00 92.75 83 CYS A N 1
ATOM 655 C CA . CYS A 1 83 ? 2.812 2.264 0.817 1.00 92.75 83 CYS A CA 1
ATOM 656 C C . CYS A 1 83 ? 4.218 1.715 0.574 1.00 92.75 83 CYS A C 1
ATOM 658 O O . CYS A 1 83 ? 4.558 0.597 0.955 1.00 92.75 83 CYS A O 1
ATOM 660 N N . ARG A 1 84 ? 5.056 2.523 -0.072 1.00 90.81 84 ARG A N 1
ATOM 661 C CA . ARG A 1 84 ? 6.488 2.242 -0.182 1.00 90.81 84 ARG A CA 1
ATOM 662 C C . ARG A 1 84 ? 7.184 2.698 1.107 1.00 90.81 84 ARG A C 1
ATOM 664 O O . ARG A 1 84 ? 6.797 3.752 1.621 1.00 90.81 84 ARG A O 1
ATOM 671 N N . PRO A 1 85 ? 8.219 1.995 1.613 1.00 90.06 85 PRO A N 1
ATOM 672 C CA . PRO A 1 85 ? 8.988 2.418 2.790 1.00 90.06 85 PRO A CA 1
ATOM 673 C C . PRO A 1 85 ? 9.895 3.624 2.484 1.00 90.06 85 PRO A C 1
ATOM 675 O O . PRO A 1 85 ? 11.112 3.582 2.621 1.00 90.06 85 PRO A O 1
ATOM 678 N N . THR A 1 86 ? 9.304 4.725 2.024 1.00 88.75 86 THR A N 1
ATOM 679 C CA . THR A 1 86 ? 9.988 6.006 1.855 1.00 88.75 86 THR A CA 1
ATOM 680 C C . THR A 1 86 ? 9.797 6.856 3.109 1.00 88.75 86 THR A C 1
ATOM 682 O O . THR A 1 86 ? 8.748 6.769 3.754 1.00 88.75 86 THR A O 1
ATOM 685 N N . PRO A 1 87 ? 10.765 7.719 3.462 1.00 88.69 87 PRO A N 1
ATOM 686 C CA . PRO A 1 87 ? 10.666 8.540 4.667 1.00 88.69 87 PRO A CA 1
ATOM 687 C C . PRO A 1 87 ? 9.446 9.473 4.648 1.00 88.69 87 PRO A C 1
ATOM 689 O O . PRO A 1 87 ? 8.851 9.721 5.694 1.00 88.69 87 PRO A O 1
ATOM 692 N N . SER A 1 88 ? 9.034 9.953 3.469 1.00 89.06 88 SER A N 1
ATOM 693 C CA . SER A 1 88 ? 7.835 10.779 3.303 1.00 89.06 88 SER A CA 1
ATOM 694 C C . SER A 1 88 ? 6.552 10.002 3.580 1.00 89.06 88 SER A C 1
ATOM 696 O O . SER A 1 88 ? 5.712 10.479 4.339 1.00 89.06 88 SER A O 1
ATOM 698 N N . SER A 1 89 ? 6.405 8.800 3.012 1.00 90.38 89 SER A N 1
ATOM 699 C CA . SER A 1 89 ? 5.203 7.989 3.226 1.00 90.38 89 SER A CA 1
ATOM 700 C C . SER A 1 89 ? 5.135 7.494 4.673 1.00 90.38 89 SER A C 1
ATOM 702 O O . SER A 1 89 ? 4.081 7.581 5.294 1.00 90.38 89 SER A O 1
ATOM 704 N N . LEU A 1 90 ? 6.264 7.072 5.254 1.00 92.00 90 LEU A N 1
ATOM 705 C CA . LEU A 1 90 ? 6.335 6.638 6.654 1.00 92.00 90 LEU A CA 1
ATOM 706 C C . LEU A 1 90 ? 5.958 7.754 7.632 1.00 92.00 90 LEU A C 1
ATOM 708 O O . LEU A 1 90 ? 5.221 7.497 8.577 1.00 92.00 90 LEU A O 1
ATOM 712 N N . ALA A 1 91 ? 6.388 8.996 7.387 1.00 91.81 91 ALA A N 1
ATOM 713 C CA . ALA A 1 91 ? 5.982 10.136 8.208 1.00 91.81 91 ALA A CA 1
ATOM 714 C C . ALA A 1 91 ? 4.454 10.319 8.234 1.00 91.81 91 ALA A C 1
ATOM 716 O O . ALA A 1 91 ? 3.882 10.587 9.292 1.00 91.81 91 ALA A O 1
ATOM 717 N N . CYS A 1 92 ? 3.785 10.126 7.093 1.00 90.38 92 CYS A N 1
ATOM 718 C CA . CYS A 1 92 ? 2.327 10.155 7.026 1.00 90.38 92 CYS A CA 1
ATOM 719 C C . CYS A 1 92 ? 1.686 8.962 7.753 1.00 90.38 92 CYS A C 1
ATOM 721 O O . CYS A 1 92 ? 0.684 9.154 8.437 1.00 90.38 92 CYS A O 1
ATOM 723 N N . VAL A 1 93 ? 2.273 7.759 7.672 1.00 91.62 93 VAL A N 1
ATOM 724 C CA . VAL A 1 93 ? 1.798 6.590 8.439 1.00 91.62 93 VAL A CA 1
ATOM 725 C C . VAL A 1 93 ? 1.901 6.841 9.943 1.00 91.62 93 VAL A C 1
ATOM 727 O O . VAL A 1 93 ? 0.940 6.587 10.660 1.00 91.62 93 VAL A O 1
ATOM 730 N N . TYR A 1 94 ? 3.020 7.382 10.435 1.00 91.69 94 TYR A N 1
ATOM 731 C CA . TYR A 1 94 ? 3.178 7.688 11.861 1.00 91.69 94 TYR A CA 1
ATOM 732 C C . TYR A 1 94 ? 2.133 8.686 12.355 1.00 91.69 94 TYR A C 1
ATOM 734 O O . TYR A 1 94 ? 1.590 8.515 13.443 1.00 91.69 94 TYR A O 1
ATOM 742 N N . GLN A 1 95 ? 1.832 9.711 11.552 1.00 89.38 95 GLN A N 1
ATOM 743 C CA . GLN A 1 95 ? 0.788 10.673 11.890 1.00 89.38 95 GLN A CA 1
ATOM 744 C C . GLN A 1 95 ? -0.594 9.999 11.948 1.00 89.38 95 GLN A C 1
ATOM 746 O O . GLN A 1 95 ? -1.339 10.214 12.899 1.00 89.38 95 GLN A O 1
ATOM 751 N N . GLU A 1 96 ? -0.912 9.141 10.976 1.00 88.88 96 GLU A N 1
ATOM 752 C CA . GLU A 1 96 ? -2.187 8.418 10.927 1.00 88.88 96 GLU A CA 1
ATOM 753 C C . GLU A 1 96 ? -2.371 7.466 12.123 1.00 88.88 96 GLU A C 1
ATOM 755 O O . GLU A 1 96 ? -3.448 7.420 12.717 1.00 88.88 96 GLU A O 1
ATOM 760 N N . LEU A 1 97 ? -1.317 6.738 12.509 1.00 89.38 97 LEU A N 1
ATOM 761 C CA . LEU A 1 97 ? -1.340 5.843 13.672 1.00 89.38 97 LEU A CA 1
ATOM 762 C C . LEU A 1 97 ? -1.510 6.611 14.990 1.00 89.38 97 LEU A C 1
ATOM 764 O O . LEU A 1 97 ? -2.186 6.127 15.897 1.00 89.38 97 LEU A O 1
ATOM 768 N N . ALA A 1 98 ? -0.939 7.815 15.086 1.00 87.06 98 ALA A N 1
ATOM 769 C CA . ALA A 1 98 ? -1.088 8.670 16.259 1.00 87.06 98 ALA A CA 1
ATOM 770 C C . ALA A 1 98 ? -2.510 9.246 16.398 1.00 87.06 98 ALA A C 1
ATOM 772 O O . ALA A 1 98 ? -2.991 9.421 17.518 1.00 87.06 98 ALA A O 1
ATOM 773 N N . GLU A 1 99 ? -3.183 9.544 15.283 1.00 85.62 99 GLU A N 1
ATOM 774 C CA . GLU A 1 99 ? -4.556 10.067 15.275 1.00 85.62 99 GLU A CA 1
ATOM 775 C C . GLU A 1 99 ? -5.608 8.969 15.513 1.00 85.62 99 GLU A C 1
ATOM 777 O O . GLU A 1 99 ? -6.614 9.218 16.181 1.00 85.62 99 GLU A O 1
ATOM 782 N N . GLY A 1 100 ? -5.372 7.745 15.022 1.00 83.00 100 GLY A N 1
ATOM 783 C CA . GLY A 1 100 ? -6.233 6.588 15.290 1.00 83.00 100 GLY A CA 1
ATOM 784 C C . GLY A 1 100 ? -7.653 6.738 14.726 1.00 83.00 100 GLY A C 1
ATOM 785 O O . GLY A 1 100 ? -8.644 6.517 15.427 1.00 83.00 100 GLY A O 1
ATOM 786 N N . ASN A 1 101 ? -7.767 7.135 13.457 1.00 86.12 101 ASN A N 1
ATOM 787 C CA . ASN A 1 101 ? -9.043 7.441 12.798 1.00 86.12 101 ASN A CA 1
ATOM 788 C C . ASN A 1 101 ? -9.890 6.203 12.428 1.00 86.12 101 ASN A C 1
ATOM 790 O O . ASN A 1 101 ? -11.082 6.346 12.128 1.00 86.12 101 ASN A O 1
ATOM 794 N N . PHE A 1 102 ? -9.304 5.003 12.452 1.00 89.19 102 PHE A N 1
ATOM 795 C CA . PHE A 1 102 ? -9.923 3.746 12.005 1.00 89.19 102 PHE A CA 1
ATOM 796 C C . PHE A 1 102 ? -10.041 2.709 13.131 1.00 89.19 102 PHE A C 1
ATOM 798 O O . PHE A 1 102 ? -9.473 2.881 14.206 1.00 89.19 102 PHE A O 1
ATOM 805 N N . SER A 1 103 ? -10.797 1.624 12.905 1.00 90.12 103 SER A N 1
ATOM 806 C CA . SER A 1 103 ? -10.962 0.564 13.918 1.00 90.12 103 SER A CA 1
ATOM 807 C C . SER A 1 103 ? -9.720 -0.307 14.090 1.00 90.12 103 SER A C 1
ATOM 809 O O . SER A 1 103 ? -9.480 -0.840 15.167 1.00 90.12 103 SER A O 1
ATOM 811 N N . SER A 1 104 ? -8.997 -0.530 12.997 1.00 91.50 104 SER A N 1
ATOM 812 C CA . SER A 1 104 ? -7.824 -1.395 12.916 1.00 91.50 104 SER A CA 1
ATOM 813 C C . SER A 1 104 ? -7.006 -1.020 11.686 1.00 91.50 104 SER A C 1
ATOM 815 O O . SER A 1 104 ? -7.561 -0.526 10.703 1.00 91.50 104 SER A O 1
ATOM 817 N N . TYR A 1 105 ? -5.701 -1.272 11.729 1.00 93.25 105 TYR A N 1
ATOM 818 C CA . TYR A 1 105 ? -4.781 -1.003 10.627 1.00 93.25 105 TYR A CA 1
ATOM 819 C C . TYR A 1 105 ? -4.062 -2.286 10.198 1.00 93.25 105 TYR A C 1
ATOM 821 O O . TYR A 1 105 ? -3.540 -3.025 11.031 1.00 93.25 105 TYR A O 1
ATOM 829 N N . ALA A 1 106 ? -4.000 -2.537 8.893 1.00 94.31 106 ALA A N 1
ATOM 830 C CA . ALA A 1 106 ? -3.046 -3.461 8.290 1.00 94.31 106 ALA A CA 1
ATOM 831 C C . ALA A 1 106 ? -2.085 -2.675 7.403 1.00 94.31 106 ALA A C 1
ATOM 833 O O . ALA A 1 106 ? -2.515 -1.943 6.508 1.00 94.31 106 ALA A O 1
ATOM 834 N N . LEU A 1 107 ? -0.793 -2.821 7.672 1.00 93.75 107 LEU A N 1
ATOM 835 C CA . LEU A 1 107 ? 0.277 -2.152 6.949 1.00 93.75 107 LEU A CA 1
ATOM 836 C C . LEU A 1 107 ? 0.889 -3.134 5.952 1.00 93.75 107 LEU A C 1
ATOM 838 O O . LEU A 1 107 ? 1.414 -4.177 6.340 1.00 93.75 107 LEU A O 1
ATOM 842 N N . PHE A 1 108 ? 0.839 -2.773 4.677 1.00 94.31 108 PHE A N 1
ATOM 843 C CA . PHE A 1 108 ? 1.474 -3.502 3.593 1.00 94.31 108 PHE A CA 1
ATOM 844 C C . PHE A 1 108 ? 2.520 -2.615 2.935 1.00 94.31 108 PHE A C 1
ATOM 846 O O . PHE A 1 108 ? 2.222 -1.515 2.452 1.00 94.31 108 PHE A O 1
ATOM 853 N N . PHE A 1 109 ? 3.755 -3.102 2.919 1.00 94.06 109 PHE A N 1
ATOM 854 C CA . PHE A 1 109 ? 4.885 -2.364 2.374 1.00 94.06 109 PHE A CA 1
ATOM 855 C C . PHE A 1 109 ? 5.357 -2.953 1.057 1.00 94.06 109 PHE A C 1
ATOM 857 O O . PHE A 1 109 ? 5.503 -4.164 0.951 1.00 94.06 109 PHE A O 1
ATOM 864 N N . THR A 1 110 ? 5.626 -2.110 0.057 1.00 90.88 110 THR A N 1
ATOM 865 C CA . THR A 1 110 ? 5.988 -2.609 -1.282 1.00 90.88 110 THR A CA 1
ATOM 866 C C . THR A 1 110 ? 7.411 -3.153 -1.410 1.00 90.88 110 THR A C 1
ATOM 868 O O . THR A 1 110 ? 7.724 -3.816 -2.397 1.00 90.88 110 THR A O 1
ATOM 871 N N . ASN A 1 111 ? 8.277 -2.860 -0.438 1.00 89.12 111 ASN A N 1
ATOM 872 C CA . ASN A 1 111 ? 9.680 -3.265 -0.413 1.00 89.12 111 ASN A CA 1
ATOM 873 C C . ASN A 1 111 ? 10.092 -3.679 1.013 1.00 89.12 111 ASN A C 1
ATOM 875 O O . ASN A 1 111 ? 9.319 -3.491 1.954 1.00 89.12 111 ASN A O 1
ATOM 879 N N . MET A 1 112 ? 11.307 -4.213 1.156 1.00 89.19 112 MET A N 1
ATOM 880 C CA . MET A 1 112 ? 11.892 -4.663 2.420 1.00 89.19 112 MET A CA 1
ATOM 881 C C . MET A 1 112 ? 11.890 -3.561 3.484 1.00 89.19 112 MET A C 1
ATOM 883 O O . MET A 1 112 ? 12.243 -2.410 3.203 1.00 89.19 112 MET A O 1
ATOM 887 N N . LEU 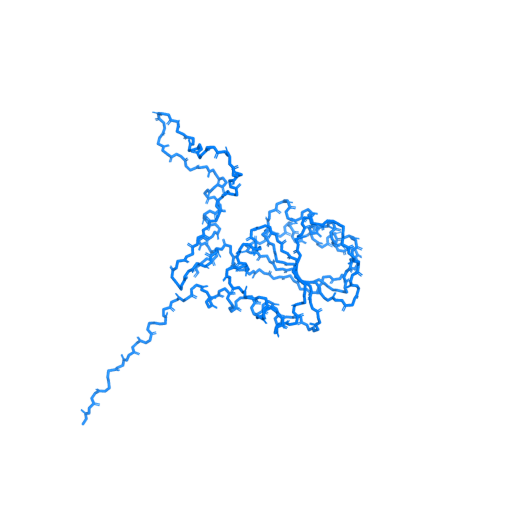A 1 113 ? 11.538 -3.926 4.717 1.00 89.25 113 LEU A N 1
ATOM 888 C CA . LEU A 1 113 ? 11.599 -3.040 5.872 1.00 89.25 113 LEU A CA 1
ATOM 889 C C . LEU A 1 113 ? 12.844 -3.295 6.709 1.00 89.25 113 LEU A C 1
ATOM 891 O O . LEU A 1 113 ? 13.147 -4.412 7.124 1.00 89.25 113 LEU A O 1
ATOM 895 N N . GLU A 1 114 ? 13.531 -2.210 7.049 1.00 90.56 114 GLU A N 1
ATOM 896 C CA . GLU A 1 114 ? 14.601 -2.270 8.031 1.00 90.56 114 GLU A CA 1
ATOM 897 C C . GLU A 1 114 ? 14.019 -2.461 9.450 1.00 90.56 114 GLU A C 1
ATOM 899 O O . GLU A 1 114 ? 13.021 -1.819 9.798 1.00 90.56 114 GLU A O 1
ATOM 904 N N . PRO A 1 115 ? 14.647 -3.275 10.323 1.00 91.69 115 PRO A N 1
ATOM 905 C CA . PRO A 1 115 ? 14.180 -3.474 11.699 1.00 91.69 115 PRO A CA 1
ATOM 906 C C . PRO A 1 115 ? 14.032 -2.178 12.510 1.00 91.69 115 PRO A C 1
ATOM 908 O O . PRO A 1 115 ? 13.167 -2.079 13.380 1.00 91.69 115 PRO A O 1
ATOM 911 N N . THR A 1 116 ? 14.851 -1.168 12.211 1.00 93.12 116 THR A N 1
ATOM 912 C CA . THR A 1 116 ? 14.785 0.162 12.831 1.00 93.12 116 THR A CA 1
ATOM 913 C C . THR A 1 116 ? 13.459 0.865 12.528 1.00 93.12 116 THR A C 1
ATOM 915 O O . THR A 1 116 ? 12.864 1.461 13.427 1.00 93.12 116 THR A O 1
ATOM 918 N N . LEU A 1 117 ? 12.947 0.727 11.299 1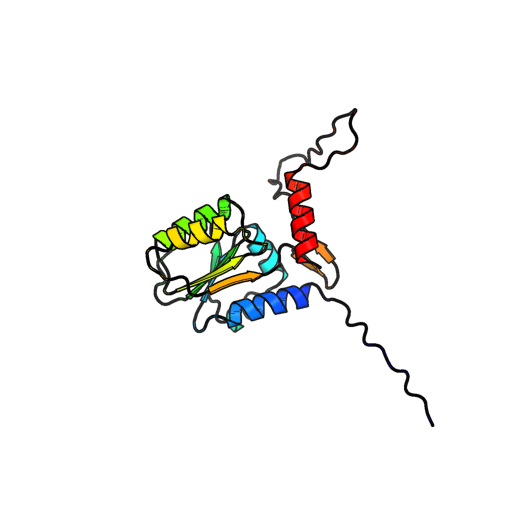.00 90.94 117 LEU A N 1
ATOM 919 C CA . LEU A 1 117 ? 11.664 1.290 10.875 1.00 90.94 117 LEU A CA 1
ATOM 920 C C . LEU A 1 117 ? 10.482 0.596 11.558 1.00 90.94 117 LEU A C 1
ATOM 922 O O . LEU A 1 117 ? 9.516 1.252 11.952 1.00 90.94 117 LEU A O 1
ATOM 926 N N . ILE A 1 118 ? 10.578 -0.720 11.760 1.00 91.94 118 ILE A N 1
ATOM 927 C CA . ILE A 1 118 ? 9.573 -1.495 12.501 1.00 91.94 118 ILE A CA 1
ATOM 928 C C . ILE A 1 118 ? 9.502 -1.011 13.953 1.00 91.94 118 ILE A C 1
ATOM 930 O O . ILE A 1 118 ? 8.413 -0.811 14.489 1.00 91.94 118 ILE A O 1
ATOM 934 N N . GLN A 1 119 ? 10.652 -0.752 14.580 1.00 92.81 119 GLN A N 1
ATOM 935 C CA . GLN A 1 119 ? 10.689 -0.214 15.938 1.00 92.81 119 GLN A CA 1
ATOM 936 C C . GLN A 1 119 ? 10.063 1.186 16.019 1.00 92.81 119 GLN A C 1
ATOM 938 O O . GLN A 1 119 ? 9.325 1.471 16.963 1.00 92.81 119 GLN A O 1
ATOM 943 N N . SER A 1 120 ? 10.303 2.060 15.037 1.00 91.56 120 SER A N 1
ATOM 944 C CA . SER A 1 120 ? 9.638 3.369 15.002 1.00 91.56 120 SER A CA 1
ATOM 945 C C . SER A 1 120 ? 8.131 3.273 14.756 1.00 91.56 120 SER A C 1
ATOM 947 O O . SER A 1 120 ? 7.391 4.039 15.367 1.00 91.56 120 SER A O 1
ATOM 949 N N . LEU A 1 121 ? 7.663 2.320 13.940 1.00 91.69 121 LEU A N 1
ATOM 950 C CA . LEU A 1 121 ? 6.229 2.043 13.768 1.00 91.69 121 LEU A CA 1
ATOM 951 C C . LEU A 1 121 ? 5.592 1.589 15.082 1.00 91.69 121 LEU A C 1
ATOM 953 O O . LEU A 1 121 ? 4.560 2.127 15.472 1.00 91.69 121 LEU A O 1
ATOM 957 N N . ALA A 1 122 ? 6.242 0.672 15.799 1.00 91.06 122 ALA A N 1
ATOM 958 C CA . ALA A 1 122 ? 5.771 0.208 17.100 1.00 91.06 122 ALA A CA 1
ATOM 959 C C . ALA A 1 122 ? 5.698 1.345 18.135 1.00 91.06 122 ALA A C 1
ATOM 961 O O . ALA A 1 122 ? 4.760 1.402 18.922 1.00 91.06 122 ALA A O 1
ATOM 962 N N . ASN A 1 123 ? 6.651 2.283 18.114 1.00 91.88 123 ASN A N 1
ATOM 963 C CA . ASN A 1 123 ? 6.621 3.453 18.997 1.00 91.88 123 ASN A CA 1
ATOM 964 C C . ASN A 1 123 ? 5.512 4.457 18.631 1.00 91.88 123 ASN A C 1
ATOM 966 O O . ASN A 1 123 ? 5.048 5.191 19.502 1.00 91.88 123 ASN A O 1
ATOM 970 N N . ALA A 1 124 ? 5.123 4.528 17.354 1.00 90.06 124 ALA A N 1
ATOM 971 C CA . ALA A 1 124 ? 4.066 5.417 16.877 1.00 90.06 124 ALA A CA 1
ATOM 972 C C . ALA A 1 124 ? 2.652 4.864 17.137 1.00 90.06 124 ALA A C 1
ATOM 974 O O . ALA A 1 124 ? 1.709 5.648 17.241 1.00 90.06 124 ALA A O 1
ATOM 975 N N . ASP A 1 125 ? 2.494 3.543 17.270 1.00 91.81 125 ASP A N 1
ATOM 976 C CA . ASP A 1 125 ? 1.209 2.898 17.570 1.00 91.81 125 ASP A CA 1
ATOM 977 C C . ASP A 1 125 ? 0.843 3.004 19.062 1.00 91.81 125 ASP A C 1
ATOM 979 O O . ASP A 1 125 ? 0.914 2.051 19.835 1.00 91.81 125 ASP A O 1
ATOM 983 N N . VAL A 1 126 ? 0.433 4.201 19.486 1.00 87.38 126 VAL A N 1
ATOM 984 C CA . VAL A 1 126 ? 0.021 4.466 20.877 1.00 87.38 126 VAL A CA 1
ATOM 985 C C . VAL A 1 126 ? -1.307 3.777 21.217 1.00 87.38 126 VAL A C 1
ATOM 987 O O . VAL A 1 126 ? -1.549 3.409 22.369 1.00 87.38 126 VAL A O 1
ATOM 990 N N . VAL A 1 127 ? -2.182 3.605 20.222 1.00 85.88 127 VAL A N 1
ATOM 991 C CA . VAL A 1 127 ? -3.549 3.090 20.405 1.00 85.88 127 VAL A CA 1
ATOM 992 C C . VAL A 1 127 ? -3.614 1.560 20.246 1.00 85.88 127 VAL A C 1
ATOM 994 O O . VAL A 1 127 ? -4.621 0.958 20.612 1.00 85.88 127 VAL A O 1
ATOM 997 N N . ASN A 1 128 ? -2.528 0.915 19.801 1.00 88.25 128 ASN A N 1
ATOM 998 C CA . ASN A 1 128 ? -2.419 -0.528 19.547 1.00 88.25 128 ASN A CA 1
ATOM 999 C C . ASN A 1 128 ? -3.478 -1.035 18.556 1.00 88.25 128 ASN A C 1
ATOM 1001 O O . ASN A 1 128 ? -4.143 -2.047 18.792 1.00 88.25 128 ASN A O 1
ATOM 1005 N N . LEU A 1 129 ? -3.675 -0.295 17.463 1.00 89.50 129 LEU A N 1
ATOM 1006 C CA . LEU A 1 129 ? -4.677 -0.617 16.441 1.00 89.50 129 LEU A CA 1
ATOM 1007 C C . LEU A 1 129 ? -4.090 -1.401 15.259 1.00 89.50 129 LEU A C 1
ATOM 1009 O O . LEU A 1 129 ? -4.850 -1.859 14.399 1.00 89.50 129 LEU A O 1
ATOM 1013 N N . VAL A 1 130 ? -2.765 -1.558 15.184 1.00 93.06 130 VAL A N 1
ATOM 1014 C CA . VAL A 1 130 ? -2.113 -2.316 14.111 1.00 93.06 130 VAL A CA 1
ATOM 1015 C C . VAL A 1 130 ? -2.314 -3.816 14.332 1.00 93.06 130 VAL A C 1
ATOM 1017 O O . VAL A 1 130 ? -1.843 -4.394 15.307 1.00 93.06 130 VAL A O 1
ATOM 1020 N N . ALA A 1 131 ? -3.012 -4.464 13.400 1.00 91.44 131 ALA A N 1
ATOM 1021 C CA . ALA A 1 131 ? -3.288 -5.898 13.435 1.00 91.44 131 ALA A CA 1
ATOM 1022 C C . ALA A 1 131 ? -2.257 -6.716 12.644 1.00 91.44 131 ALA A C 1
ATOM 1024 O O . ALA A 1 131 ? -1.893 -7.816 13.054 1.00 91.44 131 ALA A O 1
ATOM 1025 N N . TRP A 1 132 ? -1.795 -6.184 11.508 1.00 91.62 132 TRP A N 1
ATOM 1026 C CA . TRP A 1 132 ? -0.901 -6.884 10.586 1.00 91.62 132 TRP A CA 1
ATOM 1027 C C . TRP A 1 132 ? 0.133 -5.932 9.995 1.00 91.62 132 TRP A C 1
ATOM 1029 O O . TRP A 1 132 ? -0.199 -4.808 9.619 1.00 91.62 132 TRP A O 1
ATOM 1039 N N . VAL A 1 133 ? 1.369 -6.412 9.878 1.00 92.94 133 VAL A N 1
ATOM 1040 C CA . VAL A 1 133 ? 2.450 -5.757 9.137 1.00 92.94 133 VAL A CA 1
ATOM 1041 C C . VAL A 1 133 ? 3.085 -6.814 8.244 1.00 92.94 133 VAL A C 1
ATOM 1043 O O . VAL A 1 133 ? 3.606 -7.806 8.751 1.00 92.94 133 VAL A O 1
ATOM 1046 N N . GLU A 1 134 ? 2.997 -6.638 6.930 1.00 92.19 134 GLU A N 1
ATOM 1047 C CA . GLU A 1 134 ? 3.493 -7.610 5.951 1.00 92.19 134 GLU A CA 1
ATOM 1048 C C . GLU A 1 134 ? 4.187 -6.894 4.782 1.00 92.19 134 GLU A C 1
ATOM 1050 O O . GLU A 1 134 ? 3.812 -5.791 4.376 1.00 92.19 134 GLU A O 1
ATOM 1055 N N . GLU A 1 135 ? 5.231 -7.525 4.251 1.00 92.06 135 GLU A N 1
ATOM 1056 C CA . GLU A 1 135 ? 5.950 -7.051 3.071 1.00 92.06 135 GLU A CA 1
ATOM 1057 C C . GLU A 1 135 ? 5.350 -7.699 1.826 1.00 92.06 135 GLU A C 1
ATOM 1059 O O . GLU A 1 135 ? 5.207 -8.918 1.735 1.00 92.06 135 GLU A O 1
ATOM 1064 N N . VAL A 1 136 ? 4.991 -6.868 0.858 1.00 90.12 136 VAL A N 1
ATOM 1065 C CA . VAL A 1 136 ? 4.339 -7.260 -0.383 1.00 90.12 136 VAL A CA 1
ATOM 1066 C C . VAL A 1 136 ? 5.169 -6.718 -1.530 1.00 90.12 136 VAL A C 1
ATOM 1068 O O . 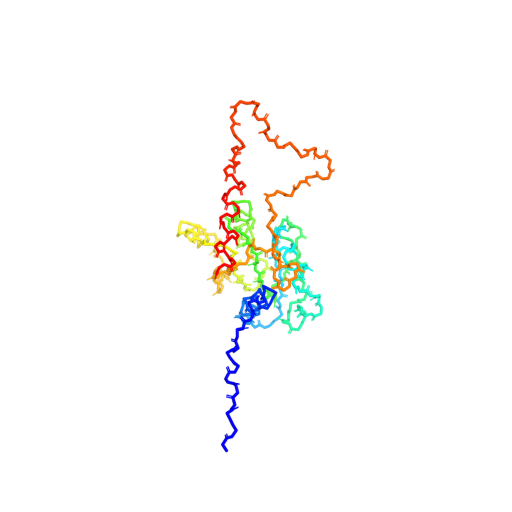VAL A 1 136 ? 4.997 -5.572 -1.928 1.00 90.12 136 VAL A O 1
ATOM 1071 N N . TYR A 1 137 ? 6.063 -7.538 -2.072 1.00 89.62 137 TYR A N 1
ATOM 1072 C CA . TYR A 1 137 ? 7.009 -7.158 -3.122 1.00 89.62 137 TYR A CA 1
ATOM 1073 C C . TYR A 1 137 ? 6.308 -6.787 -4.441 1.00 89.62 137 TYR A C 1
ATOM 1075 O O . TYR A 1 137 ? 6.221 -7.579 -5.374 1.00 89.62 137 TYR A O 1
ATOM 1083 N N . THR A 1 138 ? 5.786 -5.561 -4.511 1.00 86.69 138 THR A N 1
ATOM 1084 C CA . THR A 1 138 ? 4.981 -5.022 -5.620 1.00 86.69 138 THR A CA 1
ATOM 1085 C C . THR A 1 138 ? 5.330 -3.549 -5.887 1.00 86.69 138 THR A C 1
ATOM 1087 O O . THR A 1 138 ? 4.480 -2.670 -5.822 1.00 86.69 138 THR A O 1
ATOM 1090 N N . ASP A 1 139 ? 6.600 -3.243 -6.172 1.00 87.31 139 ASP A N 1
ATOM 1091 C CA . ASP A 1 139 ? 7.092 -1.887 -6.509 1.00 87.31 139 ASP A CA 1
ATOM 1092 C C . ASP A 1 139 ? 7.276 -1.671 -8.028 1.00 87.31 139 ASP A C 1
ATOM 1094 O O . ASP A 1 139 ? 8.049 -0.816 -8.472 1.00 87.31 139 ASP A O 1
ATOM 1098 N N . SER A 1 140 ? 6.586 -2.452 -8.863 1.00 87.88 140 SER A N 1
ATOM 1099 C CA . SER A 1 140 ? 6.552 -2.279 -10.320 1.00 87.88 140 SER A CA 1
ATOM 1100 C C . SER A 1 140 ? 5.109 -2.148 -10.818 1.00 87.88 140 SER A C 1
ATOM 1102 O O . SER A 1 140 ? 4.190 -2.767 -10.286 1.00 87.88 140 SER A O 1
ATOM 1104 N N . VAL A 1 141 ? 4.879 -1.287 -11.817 1.00 89.69 141 VAL A N 1
ATOM 1105 C CA . VAL A 1 141 ? 3.547 -1.087 -12.410 1.00 89.69 141 VAL A CA 1
ATOM 1106 C C . VAL A 1 141 ? 3.377 -2.093 -13.548 1.00 89.69 141 VAL A C 1
ATOM 1108 O O . VAL A 1 141 ? 4.053 -1.945 -14.572 1.00 89.69 141 VAL A O 1
ATOM 1111 N N . PRO A 1 142 ? 2.501 -3.102 -13.428 1.00 89.19 142 PRO A N 1
ATOM 1112 C CA . PRO A 1 142 ? 2.277 -4.045 -14.514 1.00 89.19 142 PRO A CA 1
ATOM 1113 C C . PRO A 1 142 ? 1.426 -3.369 -15.596 1.00 89.19 142 PRO A C 1
ATOM 1115 O O . PRO A 1 142 ? 0.304 -2.961 -15.329 1.00 89.19 142 PRO A O 1
ATOM 1118 N N . VAL A 1 143 ? 1.947 -3.221 -16.816 1.00 87.69 143 VAL A N 1
ATOM 1119 C CA . VAL A 1 143 ? 1.207 -2.615 -17.945 1.00 87.69 143 VAL A CA 1
ATOM 1120 C C . VAL A 1 143 ? 0.573 -3.693 -18.816 1.00 87.69 143 VAL A C 1
ATOM 1122 O O . VAL A 1 143 ? -0.548 -3.547 -19.295 1.00 87.69 143 VAL A O 1
ATOM 1125 N N . THR A 1 144 ? 1.299 -4.786 -19.030 1.00 86.44 144 THR A N 1
ATOM 1126 C CA . THR A 1 144 ? 0.821 -5.972 -19.749 1.00 86.44 144 THR A CA 1
ATOM 1127 C C . THR A 1 144 ? 1.289 -7.222 -19.014 1.00 86.44 144 THR A C 1
ATOM 1129 O O . THR A 1 144 ? 2.045 -7.125 -18.049 1.00 86.44 144 THR A O 1
ATOM 1132 N N . GLU A 1 145 ? 0.885 -8.399 -19.489 1.00 85.12 145 GLU A N 1
ATOM 1133 C CA . GLU A 1 145 ? 1.223 -9.685 -18.866 1.00 85.12 145 GLU A CA 1
ATOM 1134 C C . GLU A 1 145 ? 2.740 -9.914 -18.705 1.00 85.12 145 GLU A C 1
ATOM 1136 O O . GLU A 1 145 ? 3.154 -10.642 -17.812 1.00 85.12 145 GLU A O 1
ATOM 1141 N N . TRP A 1 146 ? 3.577 -9.275 -19.529 1.00 84.06 146 TRP A N 1
ATOM 1142 C CA . TRP A 1 146 ? 5.040 -9.442 -19.533 1.00 84.06 146 TRP A CA 1
ATOM 1143 C C . TRP A 1 146 ? 5.823 -8.124 -19.462 1.00 84.06 146 TRP A C 1
ATOM 1145 O O . TRP A 1 146 ? 7.052 -8.145 -19.506 1.00 84.06 146 TRP A O 1
ATOM 1155 N N . VAL A 1 147 ? 5.148 -6.971 -19.388 1.00 86.62 147 VAL A N 1
ATOM 1156 C CA . VAL A 1 147 ? 5.813 -5.662 -19.273 1.00 86.62 147 VAL A CA 1
ATOM 1157 C C . VAL A 1 147 ? 5.410 -4.993 -17.972 1.00 86.62 147 VAL A C 1
ATOM 1159 O O . VAL A 1 147 ? 4.246 -4.625 -17.795 1.00 86.62 147 VAL A O 1
ATOM 1162 N N . CYS A 1 148 ? 6.400 -4.760 -17.116 1.00 86.44 148 CYS A N 1
ATOM 1163 C CA . CYS A 1 148 ? 6.309 -3.899 -15.949 1.00 86.44 148 CYS A CA 1
ATOM 1164 C C . CYS A 1 148 ? 7.124 -2.617 -16.166 1.00 86.44 148 CYS A C 1
ATOM 1166 O O . CYS A 1 148 ? 8.166 -2.625 -16.825 1.00 86.44 148 CYS A O 1
ATOM 1168 N N . VAL A 1 149 ? 6.647 -1.505 -15.615 1.00 87.19 149 VAL A N 1
ATOM 1169 C CA . VAL A 1 149 ? 7.306 -0.201 -15.703 1.00 87.19 149 VAL A CA 1
ATOM 1170 C C . VAL A 1 149 ? 7.571 0.325 -14.300 1.00 87.19 149 VAL A C 1
ATOM 1172 O O . VAL A 1 149 ? 6.691 0.319 -13.439 1.00 87.19 149 VAL A O 1
ATOM 1175 N N . THR A 1 150 ? 8.783 0.825 -14.083 1.00 85.00 150 THR A N 1
ATOM 1176 C CA . THR A 1 150 ? 9.188 1.468 -12.831 1.00 85.00 150 THR A CA 1
ATOM 1177 C C . THR A 1 150 ? 9.223 2.974 -13.023 1.00 85.00 150 THR A C 1
ATOM 1179 O O . THR A 1 150 ? 9.925 3.495 -13.893 1.00 85.00 150 THR A O 1
ATOM 1182 N N . LEU A 1 151 ? 8.484 3.698 -12.188 1.00 80.12 151 LEU A N 1
ATOM 1183 C CA . LEU A 1 151 ? 8.485 5.156 -12.203 1.00 80.12 151 LEU A CA 1
ATOM 1184 C C . LEU A 1 151 ? 9.640 5.672 -11.336 1.00 80.12 151 LEU A C 1
ATOM 1186 O O . LEU A 1 151 ? 9.545 5.720 -10.111 1.00 80.12 151 LEU A O 1
ATOM 1190 N N . LEU A 1 152 ? 10.743 6.051 -11.988 1.00 74.88 152 LEU A N 1
ATOM 1191 C CA . LEU A 1 152 ? 11.952 6.550 -11.317 1.00 74.88 152 LEU A CA 1
ATOM 1192 C C . LEU A 1 152 ? 11.742 7.931 -10.686 1.00 74.88 152 LEU A C 1
ATOM 1194 O O . LEU A 1 152 ? 12.222 8.198 -9.588 1.00 74.88 152 LEU A O 1
ATOM 1198 N N . ARG A 1 153 ? 10.989 8.805 -11.362 1.00 64.50 153 ARG A N 1
ATOM 1199 C CA . ARG A 1 153 ? 10.625 10.131 -10.859 1.00 64.50 153 ARG A CA 1
ATOM 1200 C C . ARG A 1 153 ? 9.234 10.492 -11.379 1.00 64.50 153 ARG A C 1
ATOM 1202 O O . ARG A 1 153 ? 9.017 10.379 -12.585 1.00 64.50 153 ARG A O 1
ATOM 1209 N N . PRO A 1 154 ? 8.301 10.951 -10.533 1.00 56.00 154 PRO A N 1
ATOM 1210 C CA . PRO A 1 154 ? 7.147 11.685 -11.023 1.00 56.00 154 PRO A CA 1
ATOM 1211 C C . PRO A 1 154 ? 7.670 13.022 -11.554 1.00 56.00 154 PRO A C 1
ATOM 1213 O O . PRO A 1 154 ? 7.923 13.962 -10.802 1.00 56.00 154 PRO A O 1
ATOM 1216 N N . THR A 1 155 ? 7.960 13.082 -12.850 1.00 51.62 155 THR A N 1
ATOM 1217 C CA . THR A 1 155 ? 8.388 14.320 -13.495 1.00 51.62 155 THR A CA 1
ATOM 1218 C C . THR A 1 155 ? 7.209 15.291 -13.450 1.00 51.62 155 THR A C 1
ATOM 1220 O O . THR A 1 155 ? 6.148 14.956 -13.985 1.00 51.62 155 THR A O 1
ATOM 1223 N N . PRO A 1 156 ? 7.333 16.481 -12.835 1.00 55.66 156 PRO A N 1
ATOM 1224 C CA . PRO A 1 156 ? 6.289 17.484 -12.965 1.00 55.66 156 PRO A CA 1
ATOM 1225 C C . PRO A 1 156 ? 6.157 17.834 -14.452 1.00 55.66 156 PRO A C 1
ATOM 1227 O O . PRO A 1 156 ? 7.165 18.062 -15.127 1.00 55.66 156 PRO A O 1
ATOM 1230 N N . LEU A 1 157 ? 4.920 17.836 -14.959 1.00 49.16 157 LEU A N 1
ATOM 1231 C CA . LEU A 1 157 ? 4.550 18.235 -16.321 1.00 49.16 157 LEU A CA 1
ATOM 1232 C C . LEU A 1 157 ? 5.059 19.665 -16.590 1.00 49.16 157 LEU A C 1
ATOM 1234 O O . LEU A 1 157 ? 4.358 20.635 -16.330 1.00 49.16 157 LEU A O 1
ATOM 1238 N N . GLY A 1 158 ? 6.308 19.813 -17.037 1.00 50.97 158 GLY A N 1
ATOM 1239 C CA . GLY A 1 158 ? 6.937 21.118 -17.266 1.00 50.97 158 GLY A CA 1
ATOM 1240 C C . GLY A 1 158 ? 8.447 21.175 -17.031 1.00 50.97 158 GLY A C 1
ATOM 1241 O O . GLY A 1 158 ? 9.096 22.080 -17.551 1.00 50.97 158 GLY A O 1
ATOM 1242 N N . ALA A 1 159 ? 9.039 20.219 -16.308 1.00 52.50 159 ALA A N 1
ATOM 1243 C CA . ALA A 1 159 ? 10.495 20.131 -16.209 1.00 52.50 159 ALA A CA 1
ATOM 1244 C C . ALA A 1 159 ? 11.057 19.380 -17.427 1.00 52.50 159 ALA A C 1
ATOM 1246 O O . ALA A 1 159 ? 10.673 18.240 -17.688 1.00 52.50 159 ALA A O 1
ATOM 1247 N N . SER A 1 160 ? 11.967 20.018 -18.175 1.00 49.53 160 SER A N 1
ATOM 1248 C CA . SER A 1 160 ? 12.755 19.338 -19.212 1.00 49.53 160 SER A CA 1
ATOM 1249 C C . SER A 1 160 ? 13.414 18.092 -18.603 1.00 49.53 160 SER A C 1
ATOM 1251 O O . SER A 1 160 ? 13.923 18.198 -17.482 1.00 49.53 160 SER A O 1
ATOM 1253 N N . PRO A 1 161 ? 13.418 16.924 -19.277 1.00 54.09 161 PRO A N 1
ATOM 1254 C CA . PRO A 1 161 ? 14.138 15.750 -18.805 1.00 54.09 161 PRO A CA 1
ATOM 1255 C C . PRO A 1 161 ? 15.637 16.053 -18.862 1.00 54.09 161 PRO A C 1
ATOM 1257 O O . PRO A 1 161 ? 16.323 15.760 -19.838 1.00 54.09 161 PRO A O 1
ATOM 1260 N N . THR A 1 162 ? 16.166 16.691 -17.822 1.00 53.53 162 THR A N 1
ATOM 1261 C CA . THR A 1 162 ? 17.600 16.877 -17.671 1.00 53.53 162 THR A CA 1
ATOM 1262 C C . THR A 1 162 ? 18.176 15.530 -17.267 1.00 53.53 162 THR A C 1
ATOM 1264 O O . THR A 1 162 ? 18.275 15.210 -16.084 1.00 53.53 162 THR A O 1
ATOM 1267 N N . LEU A 1 163 ? 18.567 14.724 -18.253 1.00 54.78 163 LEU A N 1
ATOM 1268 C CA . LEU A 1 163 ? 19.700 13.834 -18.040 1.00 54.78 163 LEU A CA 1
ATOM 1269 C C . LEU A 1 163 ? 20.845 14.737 -17.557 1.00 54.78 163 LEU A C 1
ATOM 1271 O O . LEU A 1 163 ? 21.121 15.731 -18.239 1.00 54.78 163 LEU A O 1
ATOM 1275 N N . PRO A 1 164 ? 21.490 14.476 -16.407 1.00 52.28 164 PRO A N 1
ATOM 1276 C CA . PRO A 1 164 ? 22.721 15.166 -16.064 1.00 52.28 164 PRO A CA 1
ATOM 1277 C C . PRO A 1 164 ? 23.791 14.704 -17.062 1.00 52.28 164 PRO A C 1
ATOM 1279 O O . PRO A 1 164 ? 24.552 13.772 -16.826 1.00 52.28 164 PRO A O 1
ATOM 1282 N N . LEU A 1 165 ? 23.795 15.327 -18.239 1.00 46.50 165 LEU A N 1
ATOM 1283 C CA . LEU A 1 165 ? 24.838 15.215 -19.243 1.00 46.50 165 LEU A CA 1
ATOM 1284 C C . LEU A 1 165 ? 26.044 15.960 -18.684 1.00 46.50 165 LEU A C 1
ATOM 1286 O O . LEU A 1 165 ? 26.215 17.155 -18.905 1.00 46.50 165 LEU A O 1
ATOM 1290 N N . ASN A 1 166 ? 26.865 15.251 -17.916 1.00 50.34 166 ASN A N 1
ATOM 1291 C CA . ASN A 1 166 ? 28.219 15.698 -17.666 1.00 50.34 166 ASN A CA 1
ATOM 1292 C C . ASN A 1 166 ? 29.029 15.376 -18.939 1.00 50.34 166 ASN A C 1
ATOM 1294 O O . ASN A 1 166 ? 29.140 14.203 -19.291 1.00 50.34 166 ASN A O 1
ATOM 1298 N N . PRO A 1 167 ? 29.564 16.366 -19.675 1.00 50.69 167 PRO A N 1
ATOM 1299 C CA . PRO A 1 167 ? 30.124 16.151 -21.014 1.00 50.69 167 PRO A CA 1
ATOM 1300 C C . PRO A 1 167 ? 31.441 15.349 -21.054 1.00 50.69 167 PRO A C 1
ATOM 1302 O O . PRO A 1 167 ? 32.001 15.167 -22.130 1.00 50.69 167 PRO A O 1
ATOM 1305 N N . ILE A 1 168 ? 31.955 14.881 -19.908 1.00 56.41 168 ILE A N 1
ATOM 1306 C CA . ILE A 1 168 ? 33.286 14.253 -19.793 1.00 56.41 168 ILE A CA 1
ATOM 1307 C C . ILE A 1 168 ? 33.259 12.939 -18.985 1.00 56.41 168 ILE A C 1
ATOM 1309 O O . ILE A 1 168 ? 34.157 12.112 -19.125 1.00 56.41 168 ILE A O 1
ATOM 1313 N N . THR A 1 169 ? 32.228 12.685 -18.174 1.00 54.69 169 THR A N 1
ATOM 1314 C CA . THR A 1 169 ? 32.066 11.401 -17.473 1.00 54.69 169 THR A CA 1
ATOM 1315 C C . THR A 1 169 ? 30.958 10.606 -18.146 1.00 54.69 169 THR A C 1
ATOM 1317 O O . THR A 1 169 ? 29.912 11.167 -18.461 1.00 54.69 169 THR A O 1
ATOM 1320 N N . HIS A 1 170 ? 31.177 9.307 -18.382 1.00 56.72 170 HIS A N 1
ATOM 1321 C CA . HIS A 1 170 ? 30.137 8.380 -18.846 1.00 56.72 170 HIS A CA 1
ATOM 1322 C C . HIS A 1 170 ? 28.810 8.616 -18.111 1.00 56.72 170 HIS A C 1
ATOM 1324 O O . HIS A 1 170 ? 28.830 9.060 -16.967 1.00 56.72 170 HIS A O 1
ATOM 1330 N N . ALA A 1 171 ? 27.683 8.283 -18.753 1.00 60.56 171 ALA A N 1
ATOM 1331 C CA . ALA A 1 171 ? 26.348 8.292 -18.157 1.00 60.56 171 ALA A CA 1
ATOM 1332 C C . ALA A 1 171 ? 26.361 7.612 -16.773 1.00 60.56 171 ALA A C 1
ATOM 1334 O O . ALA A 1 171 ? 26.295 6.388 -16.664 1.00 60.56 171 ALA A O 1
ATOM 1335 N N . GLN A 1 172 ? 26.522 8.410 -15.720 1.00 67.69 172 GLN A N 1
ATOM 1336 C CA . GLN A 1 172 ? 26.503 7.944 -14.346 1.00 67.69 172 GLN A CA 1
ATOM 1337 C C . GLN A 1 172 ? 25.042 7.877 -13.934 1.00 67.69 172 GLN A C 1
ATOM 1339 O O . GLN A 1 172 ? 24.293 8.842 -14.104 1.00 67.69 172 GLN A O 1
ATOM 1344 N N . TRP A 1 173 ? 24.630 6.714 -13.440 1.00 68.94 173 TRP A N 1
ATOM 1345 C CA . TRP A 1 173 ? 23.314 6.569 -12.848 1.00 68.94 173 TRP A CA 1
ATOM 1346 C C . TRP A 1 173 ?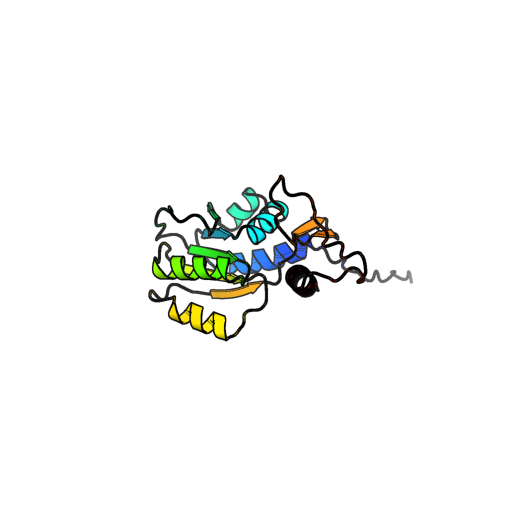 23.215 7.489 -11.637 1.00 68.94 173 TRP A C 1
ATOM 1348 O O . TRP A 1 173 ? 24.111 7.520 -10.794 1.00 68.94 173 TRP A O 1
ATOM 1358 N N . ASP A 1 174 ? 22.114 8.225 -11.550 1.00 75.06 174 ASP A N 1
ATOM 1359 C CA . ASP A 1 174 ? 21.743 8.883 -10.308 1.00 75.06 174 ASP A CA 1
ATOM 1360 C C . ASP A 1 174 ? 21.482 7.812 -9.238 1.00 75.06 174 ASP A C 1
ATOM 1362 O O . ASP A 1 174 ? 20.775 6.838 -9.505 1.00 75.06 174 ASP A O 1
ATOM 1366 N N . ALA A 1 175 ? 22.045 7.990 -8.041 1.00 80.69 175 ALA A N 1
ATOM 1367 C CA . ALA A 1 175 ? 21.976 6.996 -6.970 1.00 80.69 175 ALA A CA 1
ATOM 1368 C C . ALA A 1 175 ? 20.524 6.647 -6.611 1.00 80.69 175 ALA A C 1
ATOM 1370 O O . ALA A 1 175 ? 20.173 5.473 -6.544 1.00 80.69 175 ALA A O 1
ATOM 1371 N N . SER A 1 176 ? 19.651 7.658 -6.508 1.00 79.69 176 SER A N 1
ATOM 1372 C CA . SER A 1 176 ? 18.239 7.443 -6.163 1.00 79.69 176 SER A CA 1
ATOM 1373 C C . SER A 1 176 ? 17.469 6.691 -7.254 1.00 79.69 176 SER A C 1
ATOM 1375 O O . SER A 1 176 ? 16.617 5.848 -6.972 1.00 79.69 176 SER A O 1
ATOM 1377 N N . SER A 1 177 ? 17.809 6.953 -8.519 1.00 81.88 177 SER A N 1
ATOM 1378 C CA . SER A 1 177 ? 17.215 6.272 -9.670 1.00 81.88 177 SER A CA 1
ATOM 1379 C C . SER A 1 177 ? 17.714 4.829 -9.792 1.00 81.88 177 SER A C 1
ATOM 1381 O O . SER A 1 177 ? 16.949 3.940 -10.161 1.00 81.88 177 SER A O 1
ATOM 1383 N N . PHE A 1 178 ? 18.985 4.585 -9.467 1.00 85.25 178 PHE A N 1
ATOM 1384 C CA . PHE A 1 178 ? 19.565 3.246 -9.446 1.00 85.25 178 PHE A CA 1
ATOM 1385 C C . PHE A 1 178 ? 18.961 2.384 -8.335 1.00 85.25 178 PHE A C 1
ATOM 1387 O O . PHE A 1 178 ? 18.513 1.276 -8.614 1.00 85.25 178 PHE A O 1
ATOM 1394 N N . GLU A 1 179 ? 18.882 2.906 -7.109 1.00 85.62 179 GLU A N 1
ATOM 1395 C CA . GLU A 1 179 ? 18.232 2.222 -5.984 1.00 85.62 179 GLU A CA 1
ATOM 1396 C C . GLU A 1 179 ? 16.774 1.894 -6.313 1.00 85.62 179 GLU A C 1
ATOM 1398 O O . GLU A 1 179 ? 16.344 0.756 -6.144 1.00 85.62 179 GLU A O 1
ATOM 1403 N N . ARG A 1 180 ? 16.032 2.846 -6.901 1.00 83.50 180 ARG A N 1
ATOM 1404 C CA . ARG A 1 180 ? 14.646 2.598 -7.319 1.00 83.50 180 ARG A CA 1
ATOM 1405 C C . ARG A 1 180 ? 14.529 1.473 -8.344 1.00 83.50 180 ARG A C 1
ATOM 1407 O O . ARG A 1 180 ? 13.582 0.692 -8.294 1.00 83.50 180 ARG A O 1
ATOM 1414 N N . MET A 1 181 ? 15.463 1.406 -9.289 1.00 86.75 181 MET A N 1
ATOM 1415 C CA . MET A 1 181 ? 15.499 0.327 -10.271 1.00 86.75 181 MET A CA 1
ATOM 1416 C C . MET A 1 181 ? 15.821 -1.016 -9.604 1.00 86.75 181 MET A C 1
ATOM 1418 O O . MET A 1 181 ? 15.160 -2.008 -9.896 1.00 86.75 181 MET A O 1
ATOM 1422 N N . ALA A 1 182 ? 16.799 -1.046 -8.695 1.00 89.19 182 ALA A N 1
ATOM 1423 C CA . ALA A 1 182 ? 17.183 -2.252 -7.968 1.00 89.19 182 ALA A CA 1
ATOM 1424 C C . ALA A 1 182 ? 16.011 -2.814 -7.149 1.00 89.19 182 ALA A C 1
ATOM 1426 O O . ALA A 1 182 ? 15.691 -3.992 -7.291 1.00 89.19 182 ALA A O 1
ATOM 1427 N N . ASP A 1 183 ? 15.317 -1.963 -6.393 1.00 88.19 183 ASP A N 1
ATOM 1428 C CA . ASP A 1 183 ? 14.122 -2.330 -5.624 1.00 88.19 183 ASP A CA 1
ATOM 1429 C C . ASP A 1 183 ? 13.031 -2.939 -6.510 1.00 88.19 183 ASP A C 1
ATOM 1431 O O . ASP A 1 183 ? 12.435 -3.964 -6.185 1.00 88.19 183 ASP A O 1
ATOM 1435 N N . SER A 1 184 ? 12.782 -2.324 -7.668 1.00 86.94 184 SER A N 1
ATOM 1436 C CA . SER A 1 184 ? 11.741 -2.778 -8.587 1.00 86.94 184 SER A CA 1
ATOM 1437 C C . SER A 1 184 ? 12.089 -4.119 -9.240 1.00 86.94 184 SER A C 1
ATOM 1439 O O . SER A 1 184 ? 11.215 -4.971 -9.411 1.00 86.94 184 SER A O 1
ATOM 1441 N N . ILE A 1 185 ? 13.371 -4.346 -9.552 1.00 88.06 185 ILE A N 1
ATOM 1442 C CA . ILE A 1 185 ? 13.861 -5.640 -10.045 1.00 88.06 185 ILE A CA 1
ATOM 1443 C C . ILE A 1 185 ? 13.707 -6.708 -8.963 1.00 88.06 185 ILE A C 1
ATOM 1445 O O . ILE A 1 185 ? 13.178 -7.776 -9.258 1.00 88.06 185 ILE A O 1
ATOM 1449 N N . ILE A 1 186 ? 14.118 -6.417 -7.724 1.00 87.75 186 ILE A N 1
ATOM 1450 C CA . ILE A 1 186 ? 13.965 -7.336 -6.584 1.00 87.75 186 ILE A CA 1
ATOM 1451 C C . ILE A 1 186 ? 12.494 -7.688 -6.385 1.00 87.75 186 ILE A C 1
ATOM 1453 O O . ILE A 1 186 ? 12.166 -8.846 -6.173 1.00 87.75 186 ILE A O 1
ATOM 1457 N N . SER A 1 187 ? 11.607 -6.704 -6.518 1.00 85.19 187 SER A N 1
ATOM 1458 C CA . SER A 1 187 ? 10.172 -6.913 -6.380 1.00 85.19 187 SER A CA 1
ATOM 1459 C C . SER A 1 187 ? 9.552 -7.775 -7.483 1.00 85.19 187 SER A C 1
ATOM 1461 O O . SER A 1 187 ? 8.476 -8.329 -7.277 1.00 85.19 187 SER A O 1
ATOM 1463 N N . THR A 1 188 ? 10.170 -7.839 -8.662 1.00 81.50 188 THR A N 1
ATOM 1464 C CA . THR A 1 188 ? 9.606 -8.533 -9.830 1.00 81.50 188 THR A CA 1
ATOM 1465 C C . THR A 1 188 ? 10.159 -9.958 -9.986 1.00 81.50 188 THR A C 1
ATOM 1467 O O . THR A 1 188 ? 9.562 -10.760 -10.704 1.00 81.50 188 THR A O 1
ATOM 1470 N N . MET A 1 189 ? 11.289 -10.270 -9.339 1.00 65.31 189 MET A N 1
ATOM 1471 C CA . MET A 1 189 ? 11.929 -11.598 -9.336 1.00 65.31 189 MET A CA 1
ATOM 1472 C C . MET A 1 189 ? 11.188 -12.597 -8.446 1.00 65.31 189 MET A C 1
ATOM 1474 O O . MET A 1 189 ? 11.124 -13.778 -8.856 1.00 65.31 189 MET A O 1
#

Foldseek 3Di:
DDDDPPPPCPVQQFLLVLLVVLVVVLLVVDDAAEEEEEEPQVVLQCVQNDDPVVCVVSNHDYYYYLPDPPDQQPAAHEYEYEYEPDPVSLVSLLVCLQVVSYNAYAYEYQFDDDVVSVVVNVVSNPVVRYDYYYYRNRSWRRNGRPDTHHDLDPDPPPDDPDQVCPVPDPSDDDPSSVVSVVSNVVSSD

InterPro domains:
  IPR001619 Sec1-like protein [PF00995] (34-187)
  IPR001619 Sec1-like protein [PTHR11679] (15-186)
  IPR036045 Sec1-like superfamily [SSF56815] (13-188)
  IPR043154 Sec1-like, domain 1 [G3DSA:3.40.50.2060] (9-138)

Organism: NCBI:txid28005